Protein AF-A0A165C9E4-F1 (afdb_monomer)

Nearest PDB structures (foldseek):
  4u59-assembly1_A  TM=4.557E-01  e=9.002E+00  Salmonella enterica subsp. enterica serovar Typhimurium
  2r5v-assembly2_B  TM=2.209E-01  e=4.035E+00  Amycolatopsis orientalis

Structure (mmCIF, N/CA/C/O backbone):
data_AF-A0A165C9E4-F1
#
_entry.id   AF-A0A165C9E4-F1
#
loop_
_atom_site.group_PDB
_atom_site.id
_atom_site.type_symbol
_atom_site.label_atom_id
_atom_site.label_alt_id
_atom_site.label_comp_id
_atom_site.label_asym_id
_atom_site.label_entity_id
_atom_site.label_seq_id
_atom_site.pdbx_PDB_ins_code
_atom_site.Cartn_x
_atom_site.Cartn_y
_atom_site.Cartn_z
_atom_site.occupancy
_atom_site.B_iso_or_equiv
_atom_site.auth_seq_id
_atom_site.auth_comp_id
_atom_site.auth_asym_id
_atom_site.auth_atom_id
_atom_site.pdbx_PDB_model_num
ATOM 1 N N . MET A 1 1 ? -66.419 28.625 34.645 1.00 41.47 1 MET A N 1
ATOM 2 C CA . MET A 1 1 ? -66.013 27.678 33.582 1.00 41.47 1 MET A CA 1
ATOM 3 C C . MET A 1 1 ? -64.498 27.833 33.426 1.00 41.47 1 MET A C 1
ATOM 5 O O . MET A 1 1 ? -64.083 28.946 33.148 1.00 41.47 1 MET A O 1
ATOM 9 N N . GLN A 1 2 ? -63.715 26.970 34.096 1.00 37.59 2 GLN A N 1
ATOM 10 C CA . GLN A 1 2 ? -62.848 25.908 33.511 1.00 37.59 2 GLN A CA 1
ATOM 11 C C . GLN A 1 2 ? -61.655 26.502 32.709 1.00 37.59 2 GLN A C 1
ATOM 13 O O . GLN A 1 2 ? -61.900 27.163 31.713 1.00 37.59 2 GLN A O 1
ATOM 18 N N . LEU A 1 3 ? -60.388 26.511 33.185 1.00 42.97 3 LEU A N 1
ATOM 19 C CA . LEU A 1 3 ? -59.383 25.405 33.203 1.00 42.97 3 LEU A CA 1
ATOM 20 C C . LEU A 1 3 ? -59.450 24.581 31.895 1.00 42.97 3 LEU A C 1
ATOM 22 O O . LEU A 1 3 ? -60.515 24.052 31.613 1.00 42.97 3 LEU A O 1
ATOM 26 N N . SER A 1 4 ? -58.426 24.374 31.057 1.00 45.12 4 SER A N 1
ATOM 27 C CA . SER A 1 4 ? -56.954 24.431 31.170 1.00 45.12 4 SER A CA 1
ATOM 28 C C . SER A 1 4 ? -56.332 23.973 29.812 1.00 45.12 4 SER A C 1
ATOM 30 O O . SER A 1 4 ? -57.088 23.628 28.907 1.00 45.12 4 SER A O 1
ATOM 32 N N . TRP A 1 5 ? -54.988 23.862 29.742 1.00 41.09 5 TRP A N 1
ATOM 33 C CA . TRP A 1 5 ? -54.150 23.060 28.801 1.00 41.09 5 TRP A CA 1
ATOM 34 C C . TRP A 1 5 ? -53.698 23.770 27.496 1.00 41.09 5 TRP A C 1
ATOM 36 O O . TRP A 1 5 ? -54.528 24.222 26.719 1.00 41.09 5 TRP A O 1
ATOM 46 N N . LEU A 1 6 ? -52.397 24.095 27.314 1.00 44.88 6 LEU A N 1
ATOM 47 C CA . LEU A 1 6 ? -51.268 23.232 26.852 1.00 44.88 6 LEU A CA 1
ATOM 48 C C . LEU A 1 6 ? -51.537 22.698 25.425 1.00 44.88 6 LEU A C 1
ATOM 50 O O . LEU A 1 6 ? -52.633 22.237 25.165 1.00 44.88 6 LEU A O 1
ATOM 54 N N . SER A 1 7 ? -50.653 22.672 24.428 1.00 43.59 7 SER A N 1
ATOM 55 C CA . SER A 1 7 ? -49.191 22.612 24.358 1.00 43.59 7 SER A CA 1
ATOM 56 C C . SER A 1 7 ? -48.818 22.879 22.884 1.00 43.59 7 SER A C 1
ATOM 58 O O . SER A 1 7 ? -49.512 22.415 21.986 1.00 43.59 7 SER A O 1
ATOM 60 N N . SER A 1 8 ? -47.850 23.743 22.587 1.00 50.44 8 SER A N 1
ATOM 61 C CA . SER A 1 8 ? -46.532 23.353 22.062 1.00 50.44 8 SER A CA 1
ATOM 62 C C . SER A 1 8 ? -46.537 22.171 21.074 1.00 50.44 8 SER A C 1
ATOM 64 O O . SER A 1 8 ? -46.582 21.012 21.477 1.00 50.44 8 SER A O 1
ATOM 66 N N . MET A 1 9 ? -46.403 22.465 19.779 1.00 43.22 9 MET A N 1
ATOM 67 C CA . MET A 1 9 ? -45.778 21.552 18.817 1.00 43.22 9 MET A CA 1
ATOM 68 C C . MET A 1 9 ? -44.725 22.327 18.031 1.00 43.22 9 MET A C 1
ATOM 70 O O . MET A 1 9 ? -44.942 22.777 16.910 1.00 43.22 9 MET A O 1
ATOM 74 N N . ILE A 1 10 ? -43.565 22.500 18.661 1.00 49.97 10 ILE A N 1
ATOM 75 C CA . ILE A 1 10 ? -42.317 22.713 17.937 1.00 49.97 10 ILE A CA 1
ATOM 76 C C . ILE A 1 10 ? -41.937 21.336 17.389 1.00 49.97 10 ILE A C 1
ATOM 78 O O . ILE A 1 10 ? -41.405 20.495 18.111 1.00 49.97 10 ILE A O 1
ATOM 82 N N . LEU A 1 11 ? -42.260 21.082 16.121 1.00 45.19 11 LEU A N 1
ATOM 83 C CA . LEU A 1 11 ? -41.627 20.010 15.360 1.00 45.19 11 LEU A CA 1
ATOM 84 C C . LEU A 1 11 ? -40.183 20.442 15.071 1.00 45.19 11 LEU A C 1
ATOM 86 O O . LEU A 1 11 ? -39.864 20.957 14.003 1.00 45.19 11 LEU A O 1
ATOM 90 N N . THR A 1 12 ? -39.294 20.247 16.043 1.00 48.91 12 THR A N 1
ATOM 91 C CA . THR A 1 12 ? -37.869 20.074 15.759 1.00 48.91 12 THR A CA 1
ATOM 92 C C . THR A 1 12 ? -37.735 18.764 15.005 1.00 48.91 12 THR A C 1
ATOM 94 O O . THR A 1 12 ? -37.641 17.690 15.597 1.00 48.91 12 THR A O 1
ATOM 97 N N . VAL A 1 13 ? -37.766 18.859 13.680 1.00 47.84 13 VAL A N 1
ATOM 98 C CA . VAL A 1 13 ? -37.208 17.839 12.802 1.00 47.84 13 VAL A CA 1
ATOM 99 C C . VAL A 1 13 ? -35.709 17.831 13.092 1.00 47.84 13 VAL A C 1
ATOM 101 O O . VAL A 1 13 ? -34.943 18.591 12.507 1.00 47.84 13 VAL A O 1
ATOM 104 N N . LEU A 1 14 ? -35.292 17.012 14.062 1.00 41.31 14 LEU A N 1
ATOM 105 C CA . LEU A 1 14 ? -33.929 16.508 14.102 1.00 41.31 14 LEU A CA 1
ATOM 106 C C . LEU A 1 14 ? -33.781 15.647 12.850 1.00 41.31 14 LEU A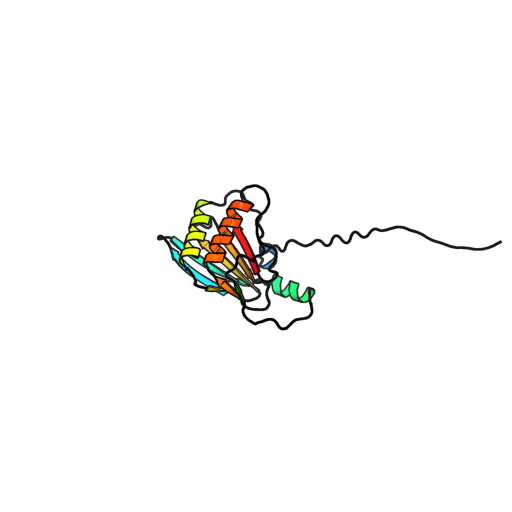 C 1
ATOM 108 O O . LEU A 1 14 ? -34.051 14.448 12.857 1.00 41.31 14 LEU A O 1
ATOM 112 N N . ALA A 1 15 ? -33.383 16.290 11.756 1.00 41.31 15 ALA A N 1
ATOM 113 C CA . ALA A 1 15 ? -32.625 15.613 10.733 1.00 41.31 15 ALA A CA 1
ATOM 114 C C . ALA A 1 15 ? -31.360 15.125 11.441 1.00 41.31 15 ALA A C 1
ATOM 116 O O . ALA A 1 15 ? -30.395 15.868 11.616 1.00 41.31 15 ALA A O 1
ATOM 117 N N . VAL A 1 16 ? -31.406 13.883 11.923 1.00 42.84 16 VAL A N 1
ATOM 118 C CA . VAL A 1 16 ? -30.205 13.099 12.165 1.00 42.84 16 VAL A CA 1
ATOM 119 C C . VAL A 1 16 ? -29.615 12.895 10.777 1.00 42.84 16 VAL A C 1
ATOM 121 O O . VAL A 1 16 ? -29.855 11.886 10.116 1.00 42.84 16 VAL A O 1
ATOM 124 N N . PHE A 1 17 ? -28.906 13.918 10.299 1.00 36.16 17 PHE A N 1
ATOM 125 C CA . PHE A 1 17 ? -27.847 13.716 9.339 1.00 36.16 17 PHE A CA 1
ATOM 126 C C . PHE A 1 17 ? -26.916 12.740 10.041 1.00 36.16 17 PHE A C 1
ATOM 128 O O . PHE A 1 17 ? -26.141 13.110 10.920 1.00 36.16 17 PHE A O 1
ATOM 135 N N . HIS A 1 18 ? -27.075 11.462 9.709 1.00 33.19 18 HIS A N 1
ATOM 136 C CA . HIS A 1 18 ? -25.972 10.539 9.805 1.00 33.19 18 HIS A CA 1
ATOM 137 C C . HIS A 1 18 ? -24.954 11.147 8.850 1.00 33.19 18 HIS A C 1
ATOM 139 O O . HIS A 1 18 ? -25.058 10.983 7.637 1.00 33.19 18 HIS A O 1
ATOM 145 N N . ALA A 1 19 ? -24.060 11.973 9.391 1.00 36.94 19 ALA A N 1
ATOM 146 C CA . ALA A 1 19 ? -22.787 12.199 8.758 1.00 36.94 19 ALA A CA 1
ATOM 147 C C . ALA A 1 19 ? -22.180 10.801 8.692 1.00 36.94 19 ALA A C 1
ATOM 149 O O . ALA A 1 19 ? -21.647 10.294 9.677 1.00 36.94 19 ALA A O 1
ATOM 150 N N . VAL A 1 20 ? -22.402 10.128 7.565 1.00 39.16 20 VAL A N 1
ATOM 151 C CA . VAL A 1 20 ? -21.537 9.050 7.126 1.00 39.16 20 VAL A CA 1
ATOM 152 C C . VAL A 1 20 ? -20.216 9.773 6.936 1.00 39.16 20 VAL A C 1
ATOM 154 O O . VAL A 1 20 ? -20.009 10.447 5.932 1.00 39.16 20 VAL A O 1
ATOM 157 N N . GLY A 1 21 ? -19.427 9.833 8.010 1.00 38.19 21 GLY A N 1
ATOM 158 C CA . GLY A 1 21 ? -18.088 10.375 7.942 1.00 38.19 21 GLY A CA 1
ATOM 159 C C . GLY A 1 21 ? -17.372 9.501 6.937 1.00 38.19 21 GLY A C 1
ATOM 160 O O . GLY A 1 21 ? -17.203 8.310 7.193 1.00 38.19 21 GLY A O 1
ATOM 161 N N . THR A 1 22 ? -17.047 10.075 5.784 1.00 43.28 22 THR A N 1
ATOM 162 C CA . THR A 1 22 ? -16.121 9.468 4.839 1.00 43.28 22 THR A CA 1
ATOM 163 C C . THR A 1 22 ? -14.878 9.108 5.641 1.00 43.28 22 THR A C 1
ATOM 165 O O . THR A 1 22 ? -14.340 9.935 6.388 1.00 43.28 22 THR A O 1
ATOM 168 N N . VAL A 1 23 ? -14.545 7.822 5.637 1.00 50.94 23 VAL A N 1
ATOM 169 C CA . VAL A 1 23 ? -13.485 7.270 6.470 1.00 50.94 23 VAL A CA 1
ATOM 170 C C . VAL A 1 23 ? -12.173 7.701 5.851 1.00 50.94 23 VAL A C 1
ATOM 172 O O . VAL A 1 23 ? -11.686 7.029 4.965 1.00 50.94 23 VAL A O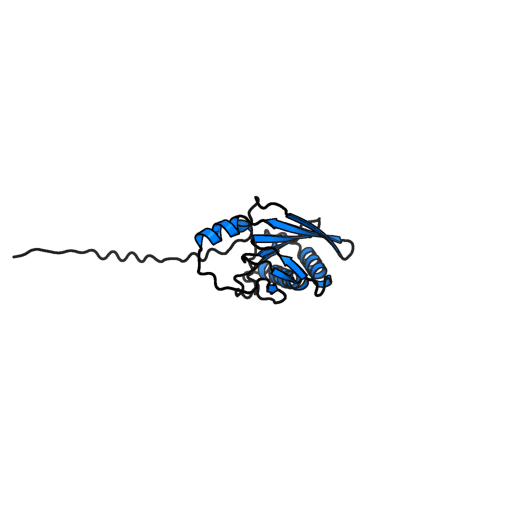 1
ATOM 175 N N . ASN A 1 24 ? -11.642 8.831 6.310 1.00 54.84 24 ASN A N 1
ATOM 176 C CA . ASN A 1 24 ? -10.406 9.356 5.764 1.00 54.84 24 ASN A CA 1
ATOM 177 C C . ASN A 1 24 ? -9.208 8.582 6.330 1.00 54.84 24 ASN A C 1
ATOM 179 O O . ASN A 1 24 ? -8.940 8.644 7.541 1.00 54.84 24 ASN A O 1
ATOM 183 N N . ALA A 1 25 ? -8.512 7.820 5.487 1.00 53.81 25 ALA A N 1
ATOM 184 C CA . ALA A 1 25 ? -7.357 7.012 5.897 1.00 53.81 25 ALA A CA 1
ATOM 185 C C . ALA A 1 25 ? -6.254 7.875 6.527 1.00 53.81 25 ALA A C 1
ATOM 187 O O . ALA A 1 25 ? -5.810 7.596 7.649 1.00 53.81 25 ALA A O 1
ATOM 188 N N . LYS A 1 26 ? -5.948 9.023 5.918 1.00 56.88 26 LYS A N 1
ATOM 189 C CA . LYS A 1 26 ? -5.045 10.041 6.476 1.00 56.88 26 LYS A CA 1
ATOM 190 C C . LYS A 1 26 ? -5.485 10.575 7.847 1.00 56.88 26 LYS A C 1
ATOM 192 O O . LYS A 1 26 ? -4.643 10.798 8.720 1.00 56.88 26 LYS A O 1
ATOM 197 N N . ALA A 1 27 ? -6.787 10.725 8.098 1.00 57.41 27 ALA A N 1
ATOM 198 C CA . ALA A 1 27 ? -7.310 11.093 9.420 1.00 57.41 27 ALA A CA 1
ATOM 199 C C . ALA A 1 27 ? -7.233 9.946 10.445 1.00 57.41 27 ALA A C 1
ATOM 201 O O . ALA A 1 27 ? -7.235 10.202 11.651 1.00 57.41 27 ALA A O 1
ATOM 202 N N . THR A 1 28 ? -7.174 8.694 9.987 1.00 65.19 28 THR A N 1
ATOM 203 C CA . THR A 1 28 ? -7.216 7.516 10.860 1.00 65.19 28 THR A CA 1
ATOM 204 C C . THR A 1 28 ? -5.823 7.023 11.258 1.00 65.19 28 THR A C 1
ATOM 206 O O . THR A 1 28 ? -5.602 6.663 12.418 1.00 65.19 28 THR A O 1
ATOM 209 N N . CYS A 1 29 ? -4.872 7.029 10.327 1.00 70.56 29 CYS A N 1
ATOM 210 C CA . CYS A 1 29 ? -3.485 6.665 10.605 1.00 70.56 29 CYS A CA 1
ATOM 211 C C . CYS A 1 29 ? -2.686 7.852 11.164 1.00 70.56 29 CYS A C 1
ATOM 213 O O . CYS A 1 29 ? -1.838 7.669 12.039 1.00 70.56 29 CYS A O 1
ATOM 215 N N . GLY A 1 30 ? -3.041 9.082 10.766 1.00 66.50 30 GLY A N 1
ATOM 216 C CA . GLY A 1 30 ? -2.418 10.310 11.255 1.00 66.50 30 GLY A CA 1
ATOM 217 C C . GLY A 1 30 ? -0.916 10.390 10.958 1.00 66.50 30 G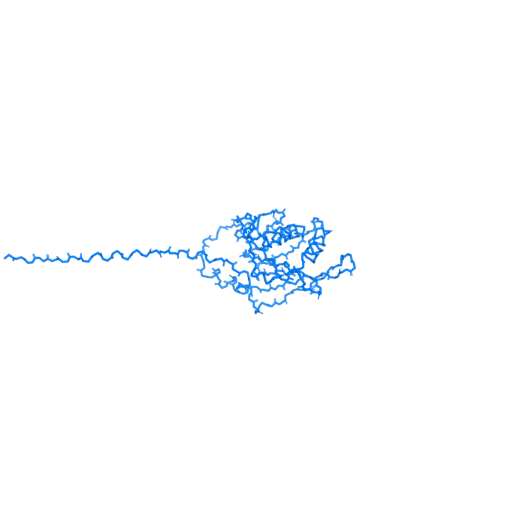LY A C 1
ATOM 218 O O . GLY A 1 30 ? -0.338 9.559 10.265 1.00 66.50 30 GLY A O 1
ATOM 219 N N . THR A 1 31 ? -0.251 11.411 11.501 1.00 68.06 31 THR A N 1
ATOM 220 C CA . THR A 1 31 ? 1.219 11.548 11.421 1.00 68.06 31 THR A CA 1
ATOM 221 C C . THR A 1 31 ? 1.956 10.831 12.549 1.00 68.06 31 THR A C 1
ATOM 223 O O . THR A 1 31 ? 3.178 10.725 12.507 1.00 68.06 31 THR A O 1
ATOM 226 N N . ASP A 1 32 ? 1.220 10.371 13.561 1.00 69.56 32 ASP A N 1
ATOM 227 C CA . ASP A 1 32 ? 1.765 9.805 14.799 1.00 69.56 32 ASP A CA 1
ATOM 228 C C . ASP A 1 32 ? 1.939 8.278 14.729 1.00 69.56 32 ASP A C 1
ATOM 230 O O . ASP A 1 32 ? 2.349 7.656 15.710 1.00 69.56 32 ASP A O 1
ATOM 234 N N . GLY A 1 33 ? 1.622 7.667 13.583 1.00 77.31 33 GLY A N 1
ATOM 235 C CA . GLY A 1 33 ? 1.855 6.251 13.325 1.00 77.31 33 GLY A CA 1
ATOM 236 C C . GLY A 1 33 ? 3.342 5.896 13.368 1.00 77.31 33 GLY A C 1
ATOM 237 O O . GLY A 1 33 ? 4.178 6.540 12.730 1.00 77.31 33 GLY A O 1
ATOM 238 N N . GLU A 1 34 ? 3.684 4.846 14.111 1.00 88.31 34 GLU A N 1
ATOM 239 C CA . GLU A 1 34 ? 5.048 4.323 14.189 1.00 88.31 34 GLU A CA 1
ATOM 240 C C . GLU A 1 34 ? 5.343 3.456 12.962 1.00 88.31 34 GLU A C 1
ATOM 242 O O . GLU A 1 34 ? 4.556 2.573 12.620 1.00 88.31 34 GLU A O 1
ATOM 247 N N . VAL A 1 35 ? 6.488 3.681 12.311 1.00 90.81 35 VAL A N 1
ATOM 248 C CA . VAL A 1 35 ? 6.977 2.811 11.232 1.00 90.81 35 VAL A CA 1
ATOM 249 C C . VAL A 1 35 ? 7.455 1.492 11.831 1.00 90.81 35 VAL A C 1
ATOM 251 O O . VAL A 1 35 ? 8.455 1.469 12.548 1.00 90.81 35 VAL A O 1
ATOM 254 N N . ILE A 1 36 ? 6.773 0.399 11.499 1.00 92.75 36 ILE A N 1
ATOM 255 C CA . ILE A 1 36 ? 7.085 -0.945 12.008 1.00 92.75 36 ILE A CA 1
ATOM 256 C C . ILE A 1 36 ? 7.871 -1.796 11.008 1.00 92.75 36 ILE A C 1
ATOM 258 O O . ILE A 1 36 ? 8.639 -2.663 11.422 1.00 92.75 36 ILE A O 1
ATOM 262 N N . SER A 1 37 ? 7.735 -1.535 9.706 1.00 93.06 37 SER A N 1
ATOM 263 C CA . SER A 1 37 ? 8.594 -2.129 8.678 1.00 93.06 37 SER A CA 1
ATOM 264 C C . SER A 1 37 ? 8.859 -1.150 7.536 1.00 93.06 37 SER A C 1
ATOM 266 O O . SER A 1 37 ? 8.109 -0.197 7.315 1.00 93.06 37 SER A O 1
ATOM 268 N N . ASN A 1 38 ? 9.977 -1.362 6.848 1.00 93.06 38 ASN A N 1
ATOM 269 C CA . ASN A 1 38 ? 10.400 -0.577 5.696 1.00 93.06 38 ASN A CA 1
ATOM 270 C C . ASN A 1 38 ? 11.177 -1.505 4.769 1.00 93.06 38 ASN A C 1
ATOM 272 O O . ASN A 1 38 ? 12.392 -1.672 4.908 1.00 93.06 38 ASN A O 1
ATOM 276 N N . ASP A 1 39 ? 10.432 -2.152 3.889 1.00 92.88 39 ASP A N 1
ATOM 277 C CA . ASP A 1 39 ? 10.940 -3.123 2.939 1.00 92.88 39 ASP A CA 1
ATOM 278 C C . ASP A 1 39 ? 11.106 -2.466 1.571 1.00 92.88 39 ASP A C 1
ATOM 280 O O . ASP A 1 39 ? 10.475 -1.452 1.259 1.00 92.88 39 ASP A O 1
ATOM 284 N N . THR A 1 40 ? 11.984 -3.026 0.743 1.00 93.19 40 THR A N 1
ATOM 285 C CA . THR A 1 40 ? 12.206 -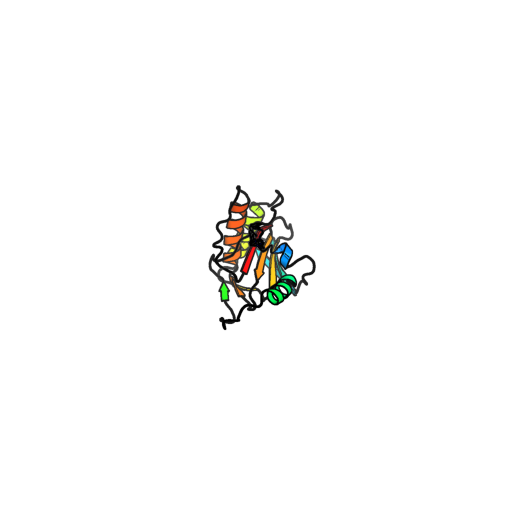2.528 -0.613 1.00 93.19 40 THR A CA 1
ATOM 286 C C . THR A 1 40 ? 12.264 -3.659 -1.621 1.00 93.19 40 THR A C 1
ATOM 288 O O . THR A 1 40 ? 12.695 -4.772 -1.317 1.00 93.19 40 THR A O 1
ATOM 291 N N . PHE A 1 41 ? 11.858 -3.355 -2.848 1.00 91.00 41 PHE A N 1
ATOM 292 C CA . PHE A 1 41 ? 12.004 -4.240 -3.997 1.00 91.00 41 PHE A CA 1
ATOM 293 C C . PHE A 1 41 ? 12.436 -3.436 -5.224 1.00 91.00 41 PHE A C 1
ATOM 295 O O . PHE A 1 41 ? 12.329 -2.209 -5.249 1.00 91.00 41 PHE A O 1
ATOM 302 N N . VAL A 1 42 ? 13.001 -4.118 -6.220 1.00 91.38 42 VAL A N 1
ATOM 303 C CA . VAL A 1 42 ? 13.554 -3.483 -7.423 1.00 91.38 42 VAL A CA 1
ATOM 304 C C . VAL A 1 42 ? 12.801 -3.973 -8.647 1.00 91.38 42 VAL A C 1
ATOM 306 O O . VAL A 1 42 ? 12.661 -5.179 -8.835 1.00 91.38 42 VAL A O 1
ATOM 309 N N . TYR A 1 43 ? 12.379 -3.036 -9.490 1.00 91.00 43 TYR A N 1
ATOM 310 C CA . TYR A 1 43 ? 11.719 -3.294 -10.765 1.00 91.00 43 TYR A CA 1
ATOM 311 C C . TYR A 1 43 ? 12.202 -2.265 -11.796 1.00 91.00 43 TYR A C 1
ATOM 313 O O . TYR A 1 43 ? 12.281 -1.079 -11.484 1.00 91.00 43 TYR A O 1
ATOM 321 N N . ASN A 1 44 ? 12.593 -2.712 -12.996 1.00 91.19 44 ASN A N 1
ATOM 322 C CA . ASN A 1 44 ? 13.136 -1.860 -14.071 1.00 91.19 44 ASN A CA 1
ATOM 323 C C . ASN A 1 44 ? 14.200 -0.839 -13.605 1.00 91.19 44 ASN A C 1
ATOM 325 O O . ASN A 1 44 ? 14.118 0.349 -13.912 1.00 91.19 44 ASN A O 1
ATOM 329 N N . ASP A 1 45 ? 15.191 -1.301 -12.833 1.00 90.00 45 ASP A N 1
ATOM 330 C CA . ASP A 1 45 ? 16.274 -0.487 -12.248 1.00 90.00 45 ASP A CA 1
ATOM 331 C C . ASP A 1 45 ? 15.815 0.635 -11.287 1.00 90.00 45 ASP A C 1
ATOM 333 O O . ASP A 1 45 ? 16.618 1.475 -10.872 1.00 90.00 45 ASP A O 1
ATOM 337 N N . LYS A 1 46 ? 14.541 0.636 -10.878 1.00 89.19 46 LYS A N 1
ATOM 338 C CA . LYS A 1 46 ? 13.973 1.536 -9.866 1.00 89.19 46 LYS A CA 1
ATOM 339 C C . LYS A 1 46 ? 13.757 0.787 -8.557 1.00 89.19 46 LYS A C 1
ATOM 341 O O . LYS A 1 46 ? 13.405 -0.389 -8.551 1.00 89.19 46 LYS A O 1
ATOM 346 N N . THR A 1 47 ? 13.974 1.478 -7.440 1.00 92.06 47 THR A N 1
ATOM 347 C CA . THR A 1 47 ? 13.700 0.935 -6.103 1.00 92.06 47 THR A CA 1
ATOM 348 C C . THR A 1 47 ? 12.353 1.443 -5.616 1.00 92.06 47 THR A C 1
ATOM 350 O O . THR A 1 47 ? 12.116 2.651 -5.561 1.00 92.06 47 THR A O 1
ATOM 353 N N . TYR A 1 48 ? 11.501 0.502 -5.236 1.00 91.88 48 TYR A N 1
ATOM 354 C CA . TYR A 1 48 ? 10.210 0.737 -4.619 1.00 91.88 48 TYR A CA 1
ATOM 355 C C . TYR A 1 48 ? 10.305 0.420 -3.136 1.00 91.88 48 TYR A C 1
ATOM 357 O O . TYR A 1 48 ? 11.031 -0.486 -2.718 1.00 91.88 48 TYR A O 1
ATOM 365 N N . ARG A 1 49 ? 9.585 1.195 -2.337 1.00 93.12 49 ARG A N 1
ATOM 366 C CA . ARG A 1 49 ? 9.513 1.068 -0.889 1.00 93.12 49 ARG A CA 1
ATOM 367 C C . ARG A 1 49 ? 8.119 0.645 -0.490 1.00 93.12 49 ARG A C 1
ATOM 369 O O . ARG A 1 49 ? 7.140 1.129 -1.047 1.00 93.12 49 ARG A O 1
ATOM 376 N N . MET A 1 50 ? 8.071 -0.218 0.507 1.00 93.25 50 MET A N 1
ATOM 377 C CA . MET A 1 50 ? 6.876 -0.685 1.180 1.00 93.25 50 MET A CA 1
ATOM 378 C C . MET A 1 50 ? 7.051 -0.353 2.660 1.00 93.25 50 MET A C 1
ATOM 380 O O . MET A 1 50 ? 7.852 -0.972 3.363 1.00 93.25 50 MET A O 1
ATOM 384 N N . VAL A 1 51 ? 6.356 0.680 3.123 1.00 92.19 51 VAL A N 1
ATOM 385 C CA . VAL A 1 51 ? 6.483 1.172 4.498 1.00 92.19 51 VAL A CA 1
ATOM 386 C C . VAL A 1 51 ? 5.216 0.855 5.259 1.00 92.19 51 VAL A C 1
ATOM 388 O O . VAL A 1 51 ? 4.161 1.388 4.938 1.00 92.19 51 VAL A O 1
ATOM 391 N N . THR A 1 52 ? 5.344 0.038 6.301 1.00 92.25 52 THR A N 1
ATOM 392 C CA . THR A 1 52 ? 4.228 -0.301 7.184 1.00 92.25 52 THR A CA 1
ATOM 393 C C . THR A 1 52 ? 4.224 0.619 8.397 1.00 92.25 52 THR A C 1
ATOM 395 O O . THR A 1 52 ? 5.260 0.785 9.055 1.00 92.25 52 THR A O 1
ATOM 398 N N . ARG A 1 53 ? 3.067 1.194 8.728 1.00 91.56 53 ARG A N 1
ATOM 399 C CA . ARG A 1 53 ? 2.874 2.072 9.889 1.00 91.56 53 ARG A CA 1
ATOM 400 C C . ARG A 1 53 ? 1.687 1.647 10.733 1.00 91.56 53 ARG A C 1
ATOM 402 O O . ARG A 1 53 ? 0.714 1.107 10.222 1.00 91.56 53 ARG A O 1
ATOM 409 N N . THR A 1 54 ? 1.749 1.915 12.031 1.00 90.25 54 THR A N 1
ATOM 410 C CA . THR A 1 54 ? 0.590 1.745 12.916 1.00 90.25 54 THR A CA 1
ATOM 411 C C . THR A 1 54 ? -0.434 2.860 12.711 1.00 90.25 54 THR A C 1
ATOM 413 O O . THR A 1 54 ? -0.072 4.007 12.457 1.00 90.25 54 THR A O 1
ATOM 416 N N . CYS A 1 55 ? -1.720 2.537 12.863 1.00 87.06 55 CYS A N 1
ATOM 417 C CA . CYS A 1 55 ? -2.833 3.474 12.720 1.00 87.06 55 CYS A CA 1
ATOM 418 C C . CYS A 1 55 ? -3.617 3.597 14.039 1.00 87.06 55 CYS A C 1
ATOM 420 O O . CYS A 1 55 ? -4.689 3.002 14.199 1.00 87.06 55 CYS A O 1
ATOM 422 N N . PRO A 1 56 ? -3.117 4.377 15.016 1.00 81.81 56 PRO A N 1
ATOM 423 C CA . PRO A 1 56 ? -3.696 4.442 16.362 1.00 81.81 56 PRO A CA 1
ATOM 424 C C . PRO A 1 56 ? -5.147 4.954 16.399 1.00 81.81 56 PRO A C 1
ATOM 426 O O . PRO A 1 56 ? -5.893 4.633 17.330 1.00 81.81 56 PRO A O 1
ATOM 429 N N . GLY A 1 57 ? -5.588 5.713 15.389 1.00 77.75 57 GLY A N 1
ATOM 430 C CA . GLY A 1 57 ? -6.975 6.169 15.280 1.00 77.75 57 GLY A CA 1
ATOM 431 C C . GLY A 1 57 ? -7.984 5.035 15.062 1.00 77.75 57 GLY A C 1
ATOM 432 O O . GLY A 1 57 ? -9.139 5.169 15.473 1.00 77.75 57 GLY A O 1
ATOM 433 N N . ILE A 1 58 ? -7.559 3.892 14.502 1.00 77.25 58 ILE A N 1
ATOM 434 C CA . ILE A 1 58 ? -8.429 2.728 14.261 1.00 77.25 58 ILE A CA 1
ATOM 435 C C . ILE A 1 58 ? -8.862 2.103 15.592 1.00 77.25 58 ILE A C 1
ATOM 437 O O . ILE A 1 58 ? -10.060 1.925 15.838 1.00 77.25 58 ILE A O 1
ATOM 441 N N . ALA A 1 59 ? -7.908 1.846 16.490 1.00 70.50 59 ALA A N 1
ATOM 442 C CA . ALA A 1 59 ? -8.174 1.290 17.817 1.00 70.50 59 ALA A CA 1
ATOM 443 C C . ALA A 1 59 ? -9.115 2.189 18.639 1.00 70.50 59 ALA A C 1
ATOM 445 O O . ALA A 1 59 ? -10.083 1.722 19.251 1.00 70.50 59 ALA A O 1
ATOM 446 N N . ALA A 1 60 ? -8.861 3.504 18.615 1.00 69.44 60 ALA A N 1
ATOM 447 C CA . ALA A 1 60 ? -9.681 4.490 19.311 1.00 69.44 60 ALA A CA 1
ATOM 448 C C . ALA A 1 60 ? -11.131 4.476 18.806 1.00 69.44 60 ALA A C 1
ATOM 450 O O . ALA A 1 60 ? -12.066 4.468 19.610 1.00 69.44 60 ALA A O 1
ATOM 451 N N . ARG A 1 61 ? -11.335 4.392 17.488 1.00 68.19 61 ARG A N 1
ATOM 452 C CA . ARG A 1 61 ? -12.666 4.346 16.878 1.00 68.19 61 ARG A CA 1
ATOM 453 C C . ARG A 1 61 ? -13.425 3.060 17.212 1.00 68.19 61 ARG A C 1
ATOM 455 O O . ARG A 1 61 ? -14.580 3.139 17.631 1.00 68.19 61 ARG A O 1
ATOM 462 N N . ARG A 1 62 ? -12.786 1.886 17.142 1.00 67.81 62 ARG A N 1
ATOM 463 C CA . ARG A 1 62 ? -13.441 0.612 17.511 1.00 67.81 62 ARG A CA 1
ATOM 464 C C . ARG A 1 62 ? -13.921 0.592 18.958 1.00 67.81 62 ARG A C 1
ATOM 466 O O . ARG A 1 62 ? -14.993 0.060 19.245 1.00 67.81 62 ARG A O 1
ATOM 473 N N . SER A 1 63 ? -13.160 1.205 19.868 1.00 63.75 63 SER A N 1
ATOM 474 C CA . SER A 1 63 ? -13.562 1.314 21.277 1.00 63.75 63 SER A CA 1
ATOM 475 C C . SER A 1 63 ? -14.884 2.075 21.461 1.00 63.75 63 SER A C 1
ATOM 477 O O . SER A 1 63 ? -15.645 1.775 22.382 1.00 63.75 63 SER A O 1
ATOM 479 N N . LEU A 1 64 ? -15.188 3.007 20.551 1.00 63.78 64 LEU A N 1
ATOM 480 C CA . LEU A 1 64 ? -16.428 3.783 20.528 1.00 63.78 64 LEU A CA 1
ATOM 481 C C . LEU A 1 64 ? -17.560 3.049 19.795 1.00 63.78 64 LEU A C 1
ATOM 483 O O . LEU A 1 64 ? -18.724 3.204 20.159 1.00 63.78 64 LEU A O 1
ATOM 487 N N . GLU A 1 65 ? -17.233 2.242 18.784 1.00 64.31 65 GLU A N 1
ATOM 488 C CA . GLU A 1 65 ? -18.214 1.595 17.904 1.00 64.31 65 GLU A CA 1
ATOM 489 C C . GLU A 1 65 ? -18.713 0.225 18.388 1.00 64.31 65 GLU A C 1
ATOM 491 O O . GLU A 1 65 ? -19.628 -0.302 17.763 1.00 64.31 65 GLU A O 1
ATOM 496 N N . SER A 1 66 ? -18.169 -0.326 19.486 1.00 51.91 66 SER A N 1
ATOM 497 C CA . SER A 1 66 ? -18.551 -1.586 20.167 1.00 51.91 66 SER A CA 1
ATOM 498 C C . SER A 1 66 ? -19.835 -2.260 19.641 1.00 51.91 66 SER A C 1
ATOM 500 O O . SER A 1 66 ? -20.932 -2.119 20.193 1.00 51.91 66 SER A O 1
ATOM 502 N N . ARG A 1 67 ? -19.699 -3.017 18.544 1.00 54.69 67 ARG A N 1
ATOM 503 C CA . ARG A 1 67 ? -20.736 -3.899 17.996 1.00 54.69 67 ARG A CA 1
ATOM 504 C C . ARG A 1 67 ? -20.354 -5.353 18.256 1.00 54.69 67 ARG A C 1
ATOM 506 O O . ARG A 1 67 ? -19.185 -5.722 18.307 1.00 54.69 67 ARG A O 1
ATOM 513 N N . SER A 1 68 ? -21.384 -6.170 18.469 1.00 47.66 68 SER A N 1
ATOM 514 C CA . SER A 1 68 ? -21.301 -7.595 18.799 1.00 47.66 68 SER A CA 1
ATOM 515 C C . SER A 1 68 ? -20.398 -8.359 17.822 1.00 47.66 68 SER A C 1
ATOM 517 O O . SER A 1 68 ? -20.650 -8.387 16.619 1.00 47.66 68 SER A O 1
ATOM 519 N N . ARG A 1 69 ? -19.348 -8.987 18.365 1.00 50.34 69 ARG A N 1
ATOM 520 C CA . ARG A 1 69 ? -18.359 -9.769 17.617 1.00 50.34 69 ARG A CA 1
ATOM 521 C C . ARG A 1 69 ? -18.961 -11.105 17.186 1.00 50.34 69 ARG A C 1
ATOM 523 O O . ARG A 1 69 ? -19.086 -12.028 17.990 1.00 50.34 69 ARG A O 1
ATOM 530 N N . LEU A 1 70 ? -19.323 -11.216 15.912 1.00 50.91 70 LEU A N 1
ATOM 531 C CA . LEU A 1 70 ? -19.463 -12.517 15.263 1.00 50.91 70 LEU A CA 1
ATOM 532 C C . LEU A 1 70 ? -18.058 -13.086 15.055 1.00 50.91 70 LEU A C 1
ATOM 534 O O . LEU A 1 70 ? -17.193 -12.404 14.518 1.00 50.91 70 LEU A O 1
ATOM 538 N N . ILE A 1 71 ? -17.843 -14.325 15.497 1.00 46.09 71 ILE A N 1
ATOM 539 C CA . ILE A 1 71 ? -16.601 -15.071 15.272 1.00 46.09 71 ILE A CA 1
ATOM 540 C C . ILE A 1 71 ? -16.419 -15.205 13.754 1.00 46.09 71 ILE A C 1
ATOM 542 O O . ILE A 1 71 ? -17.164 -15.944 13.109 1.00 46.09 71 ILE A O 1
ATOM 546 N N . ARG A 1 72 ? -15.471 -14.455 13.189 1.00 50.84 72 ARG A N 1
ATOM 547 C CA . ARG A 1 72 ? -15.094 -14.484 11.772 1.00 50.84 72 ARG A CA 1
ATOM 548 C C . ARG A 1 72 ? -13.710 -15.142 11.616 1.00 50.84 72 ARG A C 1
ATOM 550 O O . ARG A 1 72 ? -12.965 -15.213 12.595 1.00 50.84 72 ARG A O 1
ATOM 557 N N . PRO A 1 73 ? -13.408 -15.755 10.458 1.00 46.16 73 PRO A N 1
ATOM 558 C CA . PRO A 1 73 ? -12.118 -16.397 10.208 1.00 46.16 73 PRO A CA 1
ATOM 559 C C . PRO A 1 73 ? -10.946 -15.408 10.320 1.00 46.16 73 PRO A C 1
ATOM 561 O O . PRO A 1 73 ? -11.060 -14.256 9.933 1.00 46.16 73 PRO A O 1
ATOM 564 N N . ARG A 1 74 ? -9.824 -15.908 10.853 1.00 53.69 74 ARG A N 1
ATOM 565 C CA . ARG A 1 74 ? -8.661 -15.152 11.364 1.00 53.69 74 ARG A CA 1
ATOM 566 C C . ARG A 1 74 ? -7.729 -14.523 10.324 1.00 53.69 74 ARG A C 1
ATOM 568 O O . ARG A 1 74 ? -6.790 -13.843 10.716 1.00 53.69 74 ARG A O 1
ATOM 575 N N . GLN A 1 75 ? -7.906 -14.831 9.045 1.00 53.78 75 GLN A N 1
ATOM 576 C CA . GLN A 1 75 ? -7.072 -14.299 7.974 1.00 53.78 75 GLN A CA 1
ATOM 577 C C . GLN A 1 75 ? -7.875 -14.363 6.681 1.00 53.78 75 GLN A C 1
ATOM 579 O O . GLN A 1 75 ? -8.372 -15.432 6.314 1.00 53.78 75 GLN A O 1
ATOM 584 N N . TYR A 1 76 ? -8.054 -13.213 6.042 1.00 67.62 76 TYR A N 1
ATOM 585 C CA . TYR A 1 76 ? -8.733 -13.105 4.759 1.00 67.62 76 TYR A CA 1
ATOM 586 C C . TYR A 1 76 ? -7.679 -12.895 3.677 1.00 67.62 76 TYR A C 1
ATOM 588 O O . TYR A 1 76 ? -6.879 -11.962 3.770 1.00 67.62 76 TYR A O 1
ATOM 596 N N . ASP A 1 77 ? -7.677 -13.775 2.677 1.00 73.62 77 ASP A N 1
ATOM 597 C CA . ASP A 1 77 ? -6.920 -13.559 1.449 1.00 73.62 77 ASP A CA 1
ATOM 598 C C . ASP A 1 77 ? -7.690 -12.551 0.593 1.00 73.62 77 ASP A C 1
ATOM 600 O O . ASP A 1 77 ? -8.837 -12.790 0.205 1.00 73.62 77 ASP A O 1
ATOM 604 N N . ILE A 1 78 ? -7.061 -11.416 0.320 1.00 77.94 78 ILE A N 1
ATOM 605 C CA . ILE A 1 78 ? -7.622 -10.307 -0.437 1.00 77.94 78 ILE A CA 1
ATOM 606 C C . ILE A 1 78 ? -6.898 -10.233 -1.768 1.00 77.94 78 ILE A C 1
ATOM 608 O O . ILE A 1 78 ? -5.813 -9.669 -1.903 1.00 77.94 78 ILE A O 1
ATOM 612 N N . CYS A 1 79 ? -7.526 -10.855 -2.754 1.00 81.00 79 CYS A N 1
ATOM 613 C CA . CYS A 1 79 ? -7.062 -10.902 -4.133 1.00 81.00 79 CYS A CA 1
ATOM 614 C C . CYS A 1 79 ? -8.243 -10.668 -5.091 1.00 81.00 79 CYS A C 1
ATOM 616 O O . CYS A 1 79 ? -8.291 -11.244 -6.172 1.00 81.00 79 CYS A O 1
ATOM 618 N N . SER A 1 80 ? -9.238 -9.895 -4.645 1.00 76.31 80 SER A N 1
ATOM 619 C CA . SER A 1 80 ? -10.398 -9.450 -5.421 1.00 76.31 80 SER A CA 1
ATOM 620 C C . SER A 1 80 ? -10.498 -7.927 -5.374 1.00 76.31 80 SER A C 1
ATOM 622 O O . SER A 1 80 ? -9.956 -7.292 -4.472 1.00 76.31 80 SER A O 1
ATOM 624 N N . TYR A 1 81 ? -11.230 -7.346 -6.323 1.00 67.62 81 TYR A N 1
ATOM 625 C CA . TYR A 1 81 ? -11.458 -5.898 -6.431 1.00 67.62 81 TYR A CA 1
ATOM 626 C C . TYR A 1 81 ? -12.414 -5.331 -5.364 1.00 67.62 81 TYR A C 1
ATOM 628 O O . TYR A 1 81 ? -12.879 -4.200 -5.489 1.00 67.62 81 TYR A O 1
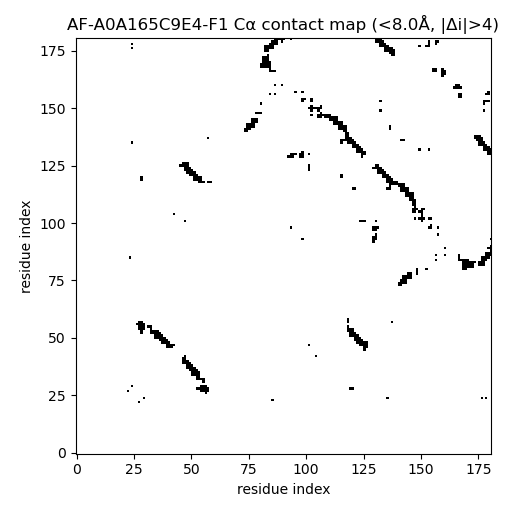ATOM 636 N N . ASP A 1 82 ? -12.740 -6.110 -4.330 1.00 67.50 82 ASP A N 1
ATOM 637 C CA . ASP A 1 82 ? -13.665 -5.707 -3.272 1.00 67.50 82 ASP A CA 1
ATOM 638 C C . ASP A 1 82 ? -12.917 -4.837 -2.250 1.00 67.50 82 ASP A C 1
ATOM 640 O O . ASP A 1 82 ? -12.448 -5.319 -1.213 1.00 67.50 82 ASP A O 1
ATOM 644 N N . ALA A 1 83 ? -12.773 -3.553 -2.577 1.00 65.00 83 ALA A N 1
ATOM 645 C CA . ALA A 1 83 ? -12.087 -2.545 -1.778 1.00 65.00 83 ALA A CA 1
ATOM 646 C C . ALA A 1 83 ? -12.937 -1.276 -1.667 1.00 65.00 83 ALA A C 1
ATOM 648 O O . ALA A 1 83 ? -13.437 -0.773 -2.677 1.00 65.00 83 ALA A O 1
ATOM 649 N N . SER A 1 84 ? -13.026 -0.707 -0.463 1.00 65.19 84 SER A N 1
ATOM 650 C CA . SER A 1 84 ? -13.437 0.691 -0.337 1.00 65.19 84 SER A CA 1
ATOM 651 C C . SER A 1 84 ? -12.301 1.581 -0.847 1.00 65.19 84 SER A C 1
ATOM 653 O O . SER A 1 84 ? -11.132 1.370 -0.517 1.00 65.19 84 SER A O 1
ATOM 655 N N . ILE A 1 85 ? -12.658 2.563 -1.670 1.00 64.38 85 ILE A N 1
ATOM 656 C CA . ILE A 1 85 ? -11.739 3.470 -2.362 1.00 64.38 85 ILE A CA 1
ATOM 657 C C . ILE A 1 85 ? -12.056 4.904 -1.942 1.00 64.38 85 ILE A C 1
ATOM 659 O O . ILE A 1 85 ? -13.219 5.309 -1.960 1.00 64.38 85 ILE A O 1
ATOM 663 N N . GLU A 1 86 ? -11.041 5.699 -1.617 1.00 63.88 86 GLU A N 1
ATOM 664 C CA . GLU A 1 86 ? -11.165 7.146 -1.447 1.00 63.88 86 GLU A CA 1
ATOM 665 C C . GLU A 1 86 ? -10.027 7.816 -2.217 1.00 63.88 86 GLU A C 1
ATOM 667 O O . GLU A 1 86 ? -8.852 7.446 -2.182 1.00 63.88 86 GLU A O 1
ATOM 672 N N . CYS A 1 87 ? -10.425 8.819 -2.987 1.00 59.34 87 CYS A N 1
ATOM 673 C CA . CYS A 1 87 ? -9.484 9.747 -3.563 1.00 59.34 87 CYS A CA 1
ATOM 674 C C . CYS A 1 87 ? -9.012 10.632 -2.409 1.00 59.34 87 CYS A C 1
ATOM 676 O O . CYS A 1 87 ? -9.837 11.345 -1.824 1.00 59.34 87 CYS A O 1
ATOM 678 N N . ALA A 1 88 ? -7.716 10.642 -2.099 1.00 58.78 88 ALA A N 1
ATOM 679 C CA . ALA A 1 88 ? -7.173 11.741 -1.313 1.00 58.78 88 ALA A CA 1
ATOM 680 C C . ALA A 1 88 ? -7.505 13.073 -2.010 1.00 58.78 88 ALA A C 1
ATOM 682 O O . ALA A 1 88 ? -7.821 13.092 -3.203 1.00 58.78 88 ALA A O 1
ATOM 683 N N . ASP A 1 89 ? -7.386 14.205 -1.309 1.00 52.16 89 ASP A N 1
ATOM 684 C CA . ASP A 1 89 ? -7.278 15.509 -1.974 1.00 52.16 89 ASP A CA 1
ATOM 685 C C . ASP A 1 89 ? -6.012 15.482 -2.850 1.00 52.16 89 ASP A C 1
ATOM 687 O O . ASP A 1 89 ? -4.931 15.885 -2.411 1.00 52.16 89 ASP A O 1
ATOM 691 N N . LEU A 1 90 ? -6.147 14.948 -4.067 1.00 51.44 90 LEU A N 1
ATOM 692 C CA . LEU A 1 90 ? -5.118 14.871 -5.083 1.00 51.44 90 LEU A CA 1
ATOM 693 C C . LEU A 1 90 ? -4.764 16.307 -5.434 1.00 51.44 90 LEU A C 1
ATOM 695 O O . LEU A 1 90 ? -5.407 16.960 -6.261 1.00 51.44 90 LEU A O 1
ATOM 699 N N . THR A 1 91 ? -3.760 16.852 -4.754 1.00 46.28 91 THR A N 1
ATOM 700 C CA . THR A 1 91 ? -3.111 18.061 -5.237 1.00 46.28 91 THR A CA 1
ATOM 701 C C . THR A 1 91 ? -2.619 17.743 -6.644 1.00 46.28 91 THR A C 1
ATOM 703 O O . THR A 1 91 ? -2.086 16.663 -6.864 1.00 46.28 91 THR A O 1
ATOM 706 N N . SER A 1 92 ? -2.865 18.651 -7.583 1.00 46.75 92 SER A N 1
ATOM 707 C CA . SER A 1 92 ? -2.887 18.491 -9.047 1.00 46.75 92 SER A CA 1
ATOM 708 C C . SER A 1 92 ? -1.626 17.958 -9.762 1.00 46.75 92 SER A C 1
ATOM 710 O O . SER A 1 92 ? -1.503 18.162 -10.967 1.00 46.75 92 SER A O 1
ATOM 712 N N . ASP A 1 93 ? -0.702 17.300 -9.065 1.00 53.62 93 ASP A N 1
ATOM 713 C CA . ASP A 1 93 ? 0.657 17.000 -9.517 1.00 53.62 93 ASP A CA 1
ATOM 714 C C . ASP A 1 93 ? 1.028 15.502 -9.424 1.00 53.62 93 ASP A C 1
ATOM 716 O O . ASP A 1 93 ? 2.214 15.173 -9.448 1.00 53.62 93 ASP A O 1
ATOM 720 N N . LEU A 1 94 ? 0.055 14.580 -9.352 1.00 65.69 94 LEU A N 1
ATOM 721 C CA . LEU A 1 94 ? 0.351 13.151 -9.519 1.00 65.69 94 LEU A CA 1
ATOM 722 C C . LEU A 1 94 ? 0.894 12.885 -10.927 1.00 65.69 94 LEU A C 1
ATOM 724 O O . LEU A 1 94 ? 0.282 13.230 -11.943 1.00 65.69 94 LEU A O 1
ATOM 728 N N . SER A 1 95 ? 2.065 12.257 -10.998 1.00 76.50 95 SER A N 1
ATOM 729 C CA . SER A 1 95 ? 2.625 11.807 -12.268 1.00 76.50 95 SER A CA 1
ATOM 730 C C . SER A 1 95 ? 1.974 10.480 -12.647 1.00 76.50 95 SER A C 1
ATOM 732 O O . SER A 1 95 ? 2.377 9.434 -12.143 1.00 76.50 95 SER A O 1
ATOM 734 N N . VAL A 1 96 ? 1.027 10.510 -13.591 1.00 78.00 96 VAL A N 1
ATOM 735 C CA . VAL A 1 96 ? 0.375 9.304 -14.150 1.00 78.00 96 VAL A CA 1
ATOM 736 C C . VAL A 1 96 ? 1.410 8.254 -14.573 1.00 78.00 96 VAL A C 1
ATOM 738 O O . VAL A 1 96 ? 1.264 7.068 -14.306 1.00 78.00 96 VAL A O 1
ATOM 741 N N . ALA A 1 97 ? 2.521 8.687 -15.179 1.00 82.25 97 ALA A N 1
ATOM 742 C CA . ALA A 1 97 ? 3.606 7.782 -15.557 1.00 82.25 97 ALA A CA 1
ATOM 743 C C . ALA A 1 97 ? 4.247 7.086 -14.341 1.00 82.25 97 ALA A C 1
ATOM 745 O O . ALA A 1 97 ? 4.597 5.914 -14.421 1.00 82.25 97 ALA A O 1
ATOM 746 N N . SER A 1 98 ? 4.377 7.791 -13.215 1.00 83.38 98 SER A N 1
ATOM 747 C CA . SER A 1 98 ? 4.907 7.226 -11.971 1.00 83.38 98 SER A CA 1
ATOM 748 C C . SER A 1 98 ? 3.911 6.272 -11.302 1.00 83.38 98 SER A C 1
ATOM 750 O O . SER A 1 98 ? 4.348 5.293 -10.701 1.00 83.38 98 SER A O 1
ATOM 752 N N . CYS A 1 99 ? 2.602 6.521 -11.425 1.00 84.88 99 CYS A N 1
ATOM 753 C CA . CYS A 1 99 ? 1.565 5.598 -10.957 1.00 84.88 99 CYS A CA 1
ATOM 754 C C . CYS A 1 99 ? 1.517 4.317 -11.797 1.00 84.88 99 CYS A C 1
ATOM 756 O O . CYS A 1 99 ? 1.522 3.229 -11.230 1.00 84.88 99 CYS A O 1
ATOM 758 N N . ILE A 1 100 ? 1.596 4.426 -13.129 1.00 87.75 100 ILE A N 1
ATOM 759 C CA . ILE A 1 100 ? 1.725 3.265 -14.027 1.00 87.75 100 ILE A CA 1
ATOM 760 C C . ILE A 1 100 ? 2.959 2.438 -13.679 1.00 87.75 100 ILE A C 1
ATOM 762 O O . ILE A 1 100 ? 2.852 1.235 -13.469 1.00 87.75 100 ILE A O 1
ATOM 766 N N . ASP A 1 101 ? 4.114 3.083 -13.525 1.00 90.44 101 ASP A N 1
ATOM 767 C CA . ASP A 1 101 ? 5.340 2.383 -13.147 1.00 90.44 101 ASP A CA 1
ATOM 768 C C . ASP A 1 101 ? 5.222 1.680 -11.780 1.00 90.44 101 ASP A C 1
ATOM 770 O O . ASP A 1 101 ? 5.869 0.656 -11.562 1.00 90.44 101 ASP A O 1
ATOM 774 N N . LEU A 1 102 ? 4.469 2.240 -10.826 1.00 90.94 102 LEU A N 1
ATOM 775 C CA . LEU A 1 102 ? 4.233 1.621 -9.518 1.00 90.94 102 LEU A CA 1
ATOM 776 C C . LEU A 1 102 ? 3.291 0.423 -9.622 1.00 90.94 102 LEU A C 1
ATOM 778 O O . LEU A 1 102 ? 3.578 -0.620 -9.035 1.00 90.94 102 LEU A O 1
ATOM 782 N N . ALA A 1 103 ? 2.208 0.551 -10.378 1.00 91.00 103 ALA A N 1
ATOM 783 C CA . ALA A 1 103 ? 1.271 -0.534 -10.606 1.00 91.00 103 ALA A CA 1
ATOM 784 C C . ALA A 1 103 ? 1.920 -1.713 -11.335 1.00 91.00 103 ALA A C 1
ATOM 786 O O . ALA A 1 103 ? 1.865 -2.827 -10.820 1.00 91.00 103 ALA A O 1
ATOM 787 N N . ASP A 1 104 ? 2.649 -1.459 -12.425 1.00 92.50 104 ASP A N 1
ATOM 788 C CA . ASP A 1 104 ? 3.398 -2.485 -13.161 1.00 92.50 104 ASP A CA 1
ATOM 789 C C . ASP A 1 104 ? 4.383 -3.229 -12.239 1.00 92.50 104 ASP A C 1
ATOM 791 O O . ASP A 1 104 ? 4.520 -4.452 -12.303 1.00 92.50 104 ASP A O 1
ATOM 795 N N . ALA A 1 105 ? 5.054 -2.506 -11.334 1.00 92.88 105 ALA A N 1
ATOM 796 C CA . ALA A 1 105 ? 5.997 -3.096 -10.385 1.00 92.88 105 ALA A CA 1
ATOM 797 C C . ALA A 1 105 ? 5.319 -3.999 -9.337 1.00 92.88 105 ALA A C 1
ATOM 799 O O . ALA A 1 105 ? 5.918 -4.984 -8.888 1.00 92.88 105 ALA A O 1
ATOM 800 N N . LEU A 1 106 ? 4.090 -3.663 -8.931 1.00 92.69 106 LEU A N 1
ATOM 801 C CA . LEU A 1 106 ? 3.270 -4.464 -8.019 1.00 92.69 106 LEU A CA 1
ATOM 802 C C . LEU A 1 106 ? 2.656 -5.674 -8.739 1.00 92.69 106 LEU A C 1
ATOM 804 O O . LEU A 1 106 ? 2.639 -6.771 -8.182 1.00 92.69 106 LEU A O 1
ATOM 808 N N . GLU A 1 107 ? 2.216 -5.513 -9.985 1.00 90.81 107 GLU A N 1
ATOM 809 C CA . GLU A 1 107 ? 1.717 -6.604 -10.827 1.00 90.81 107 GLU A CA 1
ATOM 810 C C . GLU A 1 107 ? 2.808 -7.632 -11.164 1.00 90.81 107 GLU A C 1
ATOM 812 O O . GLU A 1 107 ? 2.537 -8.836 -11.169 1.00 90.81 107 GLU A O 1
ATOM 817 N N . ASP A 1 108 ? 4.061 -7.200 -11.352 1.00 92.94 108 ASP A N 1
ATOM 818 C CA . ASP A 1 108 ? 5.205 -8.092 -11.607 1.00 92.94 108 ASP A CA 1
ATOM 819 C C . ASP A 1 108 ? 5.528 -9.020 -10.420 1.00 92.94 108 ASP A C 1
ATOM 821 O O . ASP A 1 108 ? 6.093 -10.100 -10.602 1.00 92.94 108 ASP A O 1
ATOM 825 N N . GLN A 1 109 ? 5.081 -8.680 -9.202 1.00 89.12 109 GLN A N 1
ATOM 826 C CA . GLN A 1 109 ? 5.145 -9.606 -8.061 1.00 89.12 109 GLN A CA 1
ATOM 827 C C . GLN A 1 109 ? 4.220 -10.830 -8.243 1.00 89.12 109 GLN A C 1
ATOM 829 O O . GLN A 1 109 ? 4.308 -11.809 -7.492 1.00 89.12 109 GLN A O 1
ATOM 834 N N . GLY A 1 110 ? 3.338 -10.811 -9.247 1.00 84.00 110 GLY A N 1
ATOM 835 C CA . GLY A 1 110 ? 2.476 -11.918 -9.635 1.00 84.00 110 GLY A CA 1
ATOM 836 C C . GLY A 1 110 ? 1.474 -12.292 -8.546 1.00 84.00 110 GLY A C 1
ATOM 837 O O . GLY A 1 110 ? 0.815 -11.444 -7.952 1.00 84.00 110 GLY A O 1
ATOM 838 N N . SER A 1 111 ? 1.354 -13.591 -8.259 1.00 82.56 111 SER A N 1
ATOM 839 C CA . SER A 1 111 ? 0.435 -14.108 -7.233 1.00 82.56 111 SER A CA 1
ATOM 840 C C . SER A 1 111 ? 0.990 -14.022 -5.806 1.00 82.56 111 SER A C 1
ATOM 842 O O . SER A 1 111 ? 0.488 -14.718 -4.920 1.00 82.56 111 SER A O 1
ATOM 844 N N . ALA A 1 112 ? 2.074 -13.274 -5.584 1.00 88.81 112 ALA A N 1
ATOM 845 C CA . ALA A 1 112 ? 2.613 -13.075 -4.249 1.00 88.81 112 ALA A CA 1
ATOM 846 C C . ALA A 1 112 ? 1.645 -12.242 -3.402 1.00 88.81 112 ALA A C 1
ATOM 848 O O . ALA A 1 112 ? 0.959 -11.340 -3.892 1.00 88.81 112 ALA A O 1
ATOM 849 N N . ASN A 1 113 ? 1.620 -12.546 -2.111 1.00 89.69 113 ASN A N 1
ATOM 850 C CA . ASN A 1 113 ? 0.865 -11.810 -1.117 1.00 89.69 113 ASN A CA 1
ATOM 851 C C . ASN A 1 113 ? 1.792 -11.263 -0.034 1.00 89.69 113 ASN A C 1
ATOM 853 O O . ASN A 1 113 ? 2.893 -11.769 0.199 1.00 89.69 113 ASN A O 1
ATOM 857 N N . PHE A 1 114 ? 1.319 -10.225 0.638 1.00 89.81 114 PHE A N 1
ATOM 858 C CA . PHE A 1 114 ? 1.956 -9.665 1.816 1.00 89.81 114 PHE A CA 1
ATOM 859 C C . PHE A 1 114 ? 0.951 -9.578 2.961 1.00 89.81 114 PHE A C 1
ATOM 861 O O . PHE A 1 114 ? -0.264 -9.528 2.760 1.00 89.81 114 PHE A O 1
ATOM 868 N N . ALA A 1 115 ? 1.469 -9.591 4.185 1.00 90.25 115 ALA A N 1
ATOM 869 C CA . ALA A 1 115 ? 0.646 -9.443 5.372 1.00 90.25 115 ALA A CA 1
ATOM 870 C C . ALA A 1 115 ? 0.375 -7.958 5.630 1.00 90.25 115 ALA A C 1
ATOM 872 O O . ALA A 1 115 ? 1.308 -7.182 5.829 1.00 90.25 115 ALA A O 1
ATOM 873 N N . LEU A 1 116 ? -0.899 -7.586 5.675 1.00 88.94 116 LEU A N 1
ATOM 874 C CA . LEU A 1 116 ? -1.360 -6.294 6.156 1.00 88.94 116 LEU A CA 1
ATOM 875 C C . LEU A 1 116 ? -1.926 -6.494 7.564 1.00 88.94 116 LEU A C 1
ATOM 877 O O . LEU A 1 116 ? -3.034 -7.008 7.745 1.00 88.94 116 LEU A O 1
ATOM 881 N N . GLN A 1 117 ? -1.129 -6.134 8.567 1.00 90.38 117 GLN A N 1
ATOM 882 C CA . GLN A 1 117 ? -1.470 -6.368 9.968 1.00 90.38 117 GLN A CA 1
ATOM 883 C C . GLN A 1 117 ? -2.700 -5.562 10.390 1.00 90.38 117 GLN A C 1
ATOM 885 O O . GLN A 1 117 ? -2.971 -4.486 9.846 1.00 90.38 117 GLN A O 1
ATOM 890 N N . SER A 1 118 ? -3.441 -6.067 11.372 1.00 86.50 118 SER A N 1
ATOM 891 C CA . SER A 1 118 ? -4.565 -5.336 11.962 1.00 86.50 118 SER A CA 1
ATOM 892 C C . SER A 1 118 ? -4.121 -3.946 12.421 1.00 86.50 118 SER A C 1
ATOM 894 O O . SER A 1 118 ? -3.076 -3.825 13.061 1.00 86.50 118 SER A O 1
ATOM 896 N N . GLU A 1 119 ? -4.927 -2.915 12.158 1.00 86.31 119 GLU A N 1
ATOM 897 C CA . GLU A 1 119 ? -4.658 -1.540 12.613 1.00 86.31 119 GLU A CA 1
ATOM 898 C C . GLU A 1 119 ? -3.365 -0.926 12.052 1.00 86.31 119 GLU A C 1
ATOM 900 O O . GLU A 1 119 ? -2.742 -0.073 12.690 1.00 86.31 119 GLU A O 1
ATOM 905 N N . THR A 1 120 ? -2.954 -1.348 10.859 1.00 89.94 120 THR A N 1
ATOM 906 C CA . THR A 1 120 ? -1.793 -0.788 10.160 1.00 89.94 120 THR A CA 1
ATOM 907 C C . THR A 1 120 ? -2.162 -0.273 8.780 1.00 89.94 120 THR A C 1
ATOM 909 O O . THR A 1 120 ? -3.184 -0.665 8.206 1.00 89.94 120 THR A O 1
ATOM 912 N N . SER A 1 121 ? -1.309 0.600 8.254 1.00 90.75 121 SER A N 1
ATOM 913 C CA . SER A 1 121 ? -1.271 0.938 6.842 1.00 90.75 121 SER A CA 1
ATOM 914 C C . SER A 1 121 ? 0.042 0.510 6.210 1.00 90.75 121 SER A C 1
ATOM 916 O O . SER A 1 121 ? 1.062 0.388 6.893 1.00 90.75 121 SER 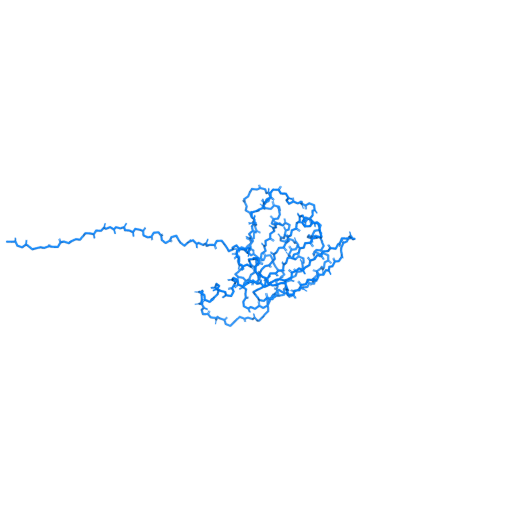A O 1
ATOM 918 N N . ILE A 1 122 ? 0.012 0.269 4.903 1.00 91.94 122 ILE A N 1
ATOM 919 C CA . ILE A 1 122 ? 1.202 0.074 4.084 1.00 91.94 122 ILE A CA 1
ATOM 920 C C . ILE A 1 122 ? 1.176 1.103 2.963 1.00 91.94 122 ILE A C 1
ATOM 922 O O . ILE A 1 122 ? 0.226 1.142 2.188 1.00 91.94 122 ILE A O 1
ATOM 926 N N . THR A 1 123 ? 2.243 1.888 2.850 1.00 90.94 123 THR A N 1
ATOM 927 C CA . THR A 1 123 ? 2.457 2.807 1.730 1.00 90.94 123 THR A CA 1
ATOM 928 C C . THR A 1 123 ? 3.476 2.220 0.758 1.00 90.94 123 THR A C 1
ATOM 930 O O . THR A 1 123 ? 4.597 1.887 1.157 1.00 90.94 123 THR A O 1
ATOM 933 N N . PHE A 1 124 ? 3.109 2.157 -0.518 1.00 91.62 124 PHE A N 1
ATOM 934 C CA . PHE A 1 124 ? 3.973 1.806 -1.637 1.00 91.62 124 PHE A CA 1
ATOM 935 C C . PHE A 1 124 ? 4.363 3.058 -2.406 1.00 91.62 124 PHE A C 1
ATOM 937 O O . PHE A 1 124 ? 3.491 3.835 -2.786 1.00 91.62 124 PHE A O 1
ATOM 944 N N . TYR A 1 125 ? 5.659 3.262 -2.632 1.00 89.94 125 TYR A N 1
ATOM 945 C CA . TYR A 1 125 ? 6.146 4.448 -3.337 1.00 89.94 125 TYR A CA 1
ATOM 946 C C . TYR A 1 125 ? 7.556 4.271 -3.899 1.00 89.94 125 TYR A C 1
ATOM 948 O O . TYR A 1 125 ? 8.301 3.375 -3.499 1.00 89.94 125 TYR A O 1
ATOM 956 N N . THR A 1 126 ? 7.948 5.149 -4.821 1.00 86.00 126 THR A N 1
ATOM 957 C CA . THR A 1 126 ? 9.334 5.248 -5.316 1.00 86.00 126 THR A CA 1
ATOM 958 C C . THR A 1 126 ? 10.112 6.315 -4.552 1.00 86.00 126 THR A C 1
ATOM 960 O O . THR A 1 126 ? 9.519 7.228 -3.987 1.00 86.00 126 THR A O 1
ATOM 963 N N . ASP A 1 127 ? 11.450 6.278 -4.580 1.00 75.50 127 ASP A N 1
ATOM 964 C CA . ASP A 1 127 ? 12.290 7.321 -3.953 1.00 75.50 127 ASP A CA 1
ATOM 965 C C . ASP A 1 127 ? 11.988 8.757 -4.442 1.00 75.50 127 ASP A C 1
ATOM 967 O O . ASP A 1 127 ? 12.343 9.720 -3.760 1.00 75.50 127 ASP A O 1
ATOM 971 N N . TYR A 1 128 ? 11.338 8.909 -5.601 1.00 70.69 128 TYR A N 1
ATOM 972 C CA . TYR A 1 128 ? 10.935 10.203 -6.156 1.00 70.69 128 TYR A CA 1
ATOM 973 C C . TYR A 1 128 ? 9.575 10.694 -5.629 1.00 70.69 128 TYR A C 1
ATOM 975 O O . TYR A 1 128 ? 9.329 11.892 -5.659 1.00 70.69 128 TYR A O 1
ATOM 983 N N . GLY A 1 129 ? 8.746 9.812 -5.054 1.00 65.38 129 GLY A N 1
ATOM 984 C CA . GLY A 1 129 ? 7.536 10.177 -4.303 1.00 65.38 129 GLY A CA 1
ATOM 985 C C . GLY A 1 129 ? 6.379 10.752 -5.125 1.00 65.38 129 GLY A C 1
ATOM 986 O O . GLY A 1 129 ? 5.439 11.273 -4.535 1.00 65.38 129 GLY A O 1
ATOM 987 N N . ASP A 1 130 ? 6.435 10.658 -6.457 1.00 78.31 130 ASP A N 1
ATOM 988 C CA . ASP A 1 130 ? 5.462 11.285 -7.369 1.00 78.31 130 ASP A CA 1
ATOM 989 C C . ASP A 1 130 ? 4.124 10.524 -7.492 1.00 78.31 130 ASP A C 1
ATOM 991 O O . ASP A 1 130 ? 3.214 10.993 -8.174 1.00 78.31 130 ASP A O 1
ATOM 995 N N . CYS A 1 131 ? 4.037 9.325 -6.906 1.00 83.19 131 CYS A N 1
ATOM 996 C CA . CYS A 1 131 ? 2.814 8.538 -6.763 1.00 83.19 131 CYS A CA 1
ATOM 997 C C . CYS A 1 131 ? 2.964 7.562 -5.596 1.00 83.19 131 CYS A C 1
ATOM 999 O O . CYS A 1 131 ? 3.984 6.864 -5.501 1.00 83.19 131 CYS A O 1
ATOM 1001 N N . ASN A 1 132 ? 1.960 7.516 -4.722 1.00 85.94 132 ASN A N 1
ATOM 1002 C CA . ASN A 1 132 ? 1.931 6.626 -3.573 1.00 85.94 132 ASN A CA 1
ATOM 1003 C C . ASN A 1 132 ? 0.597 5.880 -3.521 1.00 85.94 132 ASN A C 1
ATOM 1005 O O . ASN A 1 132 ? -0.463 6.486 -3.666 1.00 85.94 132 ASN A O 1
ATOM 1009 N N . TYR A 1 133 ? 0.655 4.576 -3.261 1.00 87.38 133 TYR A N 1
ATOM 1010 C CA . TYR A 1 133 ? -0.521 3.764 -2.947 1.00 87.38 133 TYR A CA 1
ATOM 1011 C C . TYR A 1 133 ? -0.493 3.441 -1.459 1.00 87.38 133 TYR A C 1
ATOM 1013 O O . TYR A 1 133 ? 0.471 2.842 -0.984 1.00 87.38 133 TYR A O 1
ATOM 1021 N N . GLU A 1 134 ? -1.515 3.834 -0.707 1.00 86.81 134 GLU A N 1
ATOM 1022 C CA . GLU A 1 134 ? -1.638 3.505 0.712 1.00 86.81 134 GLU A CA 1
ATOM 1023 C C . GLU A 1 134 ? -2.828 2.585 0.942 1.00 86.81 134 GLU A C 1
ATOM 1025 O O . GLU A 1 134 ? -3.963 2.933 0.649 1.00 86.81 134 GLU A O 1
ATOM 1030 N N . ILE A 1 135 ? -2.580 1.417 1.521 1.00 86.94 135 ILE A N 1
ATOM 1031 C CA . ILE A 1 135 ? -3.637 0.512 1.972 1.00 86.94 135 ILE A CA 1
ATOM 1032 C C . ILE A 1 135 ? -3.750 0.544 3.485 1.00 86.94 135 ILE A C 1
ATOM 1034 O O . ILE A 1 135 ? -2.738 0.590 4.179 1.00 86.94 135 ILE A O 1
ATOM 1038 N N . VAL A 1 136 ? -4.971 0.456 4.005 1.00 86.44 136 VAL A N 1
ATOM 1039 C CA . VAL A 1 136 ? -5.247 0.480 5.447 1.00 86.44 136 VAL A CA 1
ATOM 1040 C C . VAL A 1 136 ? -6.106 -0.714 5.841 1.00 86.44 136 VAL A C 1
ATOM 1042 O O . VAL A 1 136 ? -7.122 -0.995 5.205 1.00 86.44 136 VAL A O 1
ATOM 1045 N N . ASN A 1 137 ? -5.728 -1.406 6.918 1.00 86.62 137 ASN A N 1
ATOM 1046 C CA . ASN A 1 137 ? -6.521 -2.490 7.495 1.00 86.62 137 ASN A CA 1
ATOM 1047 C C . ASN A 1 137 ? -7.326 -2.019 8.708 1.00 86.62 137 ASN A C 1
ATOM 1049 O O . ASN A 1 137 ? -6.799 -1.815 9.807 1.00 86.62 137 ASN A O 1
ATOM 1053 N N . TYR A 1 138 ? -8.639 -1.915 8.507 1.00 77.88 138 TYR A N 1
ATOM 1054 C CA . TYR A 1 138 ? -9.607 -1.560 9.541 1.00 77.88 138 TYR A CA 1
ATOM 1055 C C . TYR A 1 138 ? -10.094 -2.768 10.350 1.00 77.88 138 TYR A C 1
ATOM 1057 O O . TYR A 1 138 ? -10.688 -2.578 11.419 1.00 77.88 138 TYR A O 1
ATOM 1065 N N . SER A 1 139 ? -9.797 -3.989 9.903 1.00 74.19 139 SER A N 1
ATOM 1066 C CA . SER A 1 139 ? -10.138 -5.247 10.569 1.00 74.19 139 SER A CA 1
ATOM 1067 C C . SER A 1 139 ? -9.335 -5.490 11.854 1.00 74.19 139 SER A C 1
ATOM 1069 O O . SER A 1 139 ? -8.199 -5.037 12.013 1.00 74.19 139 SER A O 1
ATOM 1071 N N . GLU A 1 140 ? -9.938 -6.230 12.793 1.00 76.69 140 GLU A N 1
ATOM 1072 C CA . GLU A 1 140 ? -9.246 -6.767 13.980 1.00 76.69 140 GLU A CA 1
ATOM 1073 C C . GLU A 1 140 ? -8.304 -7.934 13.624 1.00 76.69 140 GLU A C 1
ATOM 1075 O O . GLU A 1 140 ? -7.506 -8.351 14.461 1.00 76.69 140 GLU A O 1
ATOM 1080 N N . ASP A 1 141 ? -8.416 -8.460 12.403 1.00 81.81 141 ASP A N 1
ATOM 1081 C CA . ASP A 1 141 ? -7.640 -9.585 11.894 1.00 81.81 141 ASP A CA 1
ATOM 1082 C C . ASP A 1 141 ? -6.594 -9.119 10.871 1.00 81.81 141 ASP A C 1
ATOM 1084 O O . ASP A 1 141 ? -6.803 -8.150 10.133 1.00 81.81 141 ASP A O 1
ATOM 1088 N N . ASP A 1 142 ? -5.484 -9.850 10.796 1.00 85.12 142 ASP A N 1
ATOM 1089 C CA . ASP A 1 142 ? -4.482 -9.659 9.751 1.00 85.12 142 ASP A CA 1
ATOM 1090 C C . ASP A 1 142 ? -5.046 -10.106 8.396 1.00 85.12 142 ASP A C 1
ATOM 1092 O O . ASP A 1 142 ? -5.766 -11.104 8.283 1.00 85.12 142 ASP A O 1
ATOM 1096 N N . LEU A 1 143 ? -4.690 -9.376 7.346 1.00 85.75 143 LEU A N 1
ATOM 1097 C CA . LEU A 1 143 ? -5.115 -9.652 5.978 1.00 85.75 143 LEU A CA 1
ATOM 1098 C C . LEU A 1 143 ? -3.907 -10.109 5.162 1.00 85.75 143 LEU A C 1
ATOM 1100 O O . LEU A 1 143 ? -2.787 -9.651 5.385 1.00 85.75 143 LEU A O 1
ATOM 1104 N N . ALA A 1 144 ? -4.120 -11.024 4.223 1.00 88.94 144 ALA A N 1
ATOM 1105 C CA . ALA A 1 144 ? -3.115 -11.398 3.238 1.00 88.94 144 ALA A CA 1
ATOM 1106 C C . ALA A 1 144 ? -3.526 -10.792 1.898 1.00 88.94 144 ALA A C 1
ATOM 1108 O O . ALA A 1 144 ? -4.463 -11.266 1.266 1.00 88.94 144 ALA A O 1
ATOM 1109 N N . VAL A 1 145 ? -2.864 -9.718 1.485 1.00 88.38 145 VAL A N 1
ATOM 1110 C CA . VAL A 1 145 ? -3.261 -8.938 0.308 1.00 88.38 145 VAL A CA 1
ATOM 1111 C C . VAL A 1 145 ? -2.338 -9.282 -0.854 1.00 88.38 145 VAL A C 1
ATOM 1113 O O . VAL A 1 145 ? -1.120 -9.353 -0.685 1.00 88.38 145 VAL A O 1
ATOM 1116 N N . CYS A 1 146 ? -2.906 -9.539 -2.029 1.00 90.31 146 CYS A N 1
ATOM 1117 C CA . CYS A 1 146 ? -2.132 -9.765 -3.245 1.00 90.31 146 CYS A CA 1
ATOM 1118 C C . CYS A 1 146 ? -1.461 -8.462 -3.719 1.00 90.31 146 CYS A C 1
ATOM 1120 O O . CYS A 1 146 ? -2.068 -7.400 -3.680 1.00 90.31 146 CYS A O 1
ATOM 1122 N N . TYR A 1 147 ? -0.224 -8.515 -4.214 1.00 90.81 147 TYR A N 1
ATOM 1123 C CA . TYR A 1 147 ? 0.429 -7.307 -4.743 1.00 90.81 147 TYR A CA 1
ATOM 1124 C C . TYR A 1 147 ? -0.277 -6.761 -5.991 1.00 90.81 147 TYR A C 1
ATOM 1126 O O . TYR A 1 147 ? -0.559 -5.566 -6.058 1.00 90.81 147 TYR A O 1
ATOM 1134 N N . TYR A 1 148 ? -0.632 -7.637 -6.936 1.00 88.00 148 TYR A N 1
ATOM 1135 C CA . TYR A 1 148 ? -1.237 -7.217 -8.203 1.00 88.00 148 TYR A CA 1
ATOM 1136 C C . TYR A 1 148 ? -2.562 -6.460 -8.015 1.00 88.00 148 TYR A C 1
ATOM 1138 O O . TYR A 1 148 ? -2.808 -5.498 -8.731 1.00 88.00 148 TYR A O 1
ATOM 1146 N N . ILE A 1 149 ? -3.383 -6.825 -7.016 1.00 86.88 149 ILE A N 1
ATOM 1147 C CA . ILE A 1 149 ? -4.677 -6.157 -6.806 1.00 86.88 149 ILE A CA 1
ATOM 1148 C C . ILE A 1 149 ? -4.501 -4.711 -6.333 1.00 86.88 149 ILE A C 1
ATOM 1150 O O . ILE A 1 149 ? -5.297 -3.849 -6.686 1.00 86.88 149 ILE A O 1
ATOM 1154 N N . VAL A 1 150 ? -3.436 -4.430 -5.572 1.00 87.25 150 VAL A N 1
ATOM 1155 C CA . VAL A 1 150 ? -3.081 -3.062 -5.166 1.00 87.25 150 VAL A CA 1
ATOM 1156 C C . VAL A 1 150 ? -2.646 -2.243 -6.381 1.00 87.25 150 VAL A C 1
ATOM 1158 O O . VAL A 1 150 ? -3.029 -1.083 -6.484 1.00 87.25 150 VAL A O 1
ATOM 1161 N N . GLY A 1 151 ? -1.888 -2.844 -7.304 1.00 87.25 151 GLY A N 1
ATOM 1162 C CA . GLY A 1 151 ? -1.490 -2.200 -8.560 1.00 87.25 151 GLY A CA 1
ATOM 1163 C C . GLY A 1 151 ? -2.689 -1.855 -9.447 1.00 87.25 151 GLY A C 1
ATOM 1164 O O . GLY A 1 151 ? -2.887 -0.689 -9.785 1.00 87.25 151 GLY A O 1
ATOM 1165 N N . GLU A 1 152 ? -3.536 -2.841 -9.748 1.00 85.31 152 GLU A N 1
ATOM 1166 C CA . GLU A 1 152 ? -4.704 -2.665 -10.623 1.00 85.31 152 GLU A CA 1
ATOM 1167 C C . GLU A 1 152 ? -5.727 -1.670 -10.049 1.00 85.31 152 GLU A C 1
ATOM 1169 O O . GLU A 1 152 ? -6.249 -0.808 -10.766 1.00 85.31 152 GLU A O 1
ATOM 1174 N N . LEU A 1 153 ? -6.013 -1.757 -8.743 1.00 81.19 153 LEU A N 1
ATOM 1175 C CA . LEU A 1 153 ? -6.899 -0.796 -8.088 1.00 81.19 153 LEU A CA 1
ATOM 1176 C C . LEU A 1 153 ? -6.249 0.588 -8.011 1.00 81.19 153 LEU A C 1
ATOM 1178 O O . LEU A 1 153 ? -6.931 1.572 -8.263 1.00 81.19 153 LEU A O 1
ATOM 1182 N N . GLY A 1 154 ? -4.947 0.684 -7.731 1.00 76.31 154 GLY A N 1
ATOM 1183 C CA . GLY A 1 154 ? -4.230 1.959 -7.689 1.00 76.31 154 GLY A CA 1
ATOM 1184 C C . GLY A 1 154 ? -4.293 2.724 -9.015 1.00 76.31 154 GLY A C 1
ATOM 1185 O O . GLY A 1 154 ? -4.512 3.934 -9.010 1.00 76.31 154 GLY A O 1
ATOM 1186 N N . LEU A 1 155 ? -4.194 2.026 -10.152 1.00 76.06 155 LEU A N 1
ATOM 1187 C CA . LEU A 1 155 ? -4.415 2.618 -11.479 1.00 76.06 155 LEU A CA 1
ATOM 1188 C C . LEU A 1 155 ? -5.853 3.063 -11.701 1.00 76.06 155 LEU A C 1
ATOM 1190 O O . LEU A 1 155 ? -6.089 4.149 -12.220 1.00 76.06 155 LEU A O 1
ATOM 1194 N N . THR A 1 156 ? -6.809 2.230 -11.291 1.00 71.19 156 THR A N 1
ATOM 1195 C CA . THR A 1 156 ? -8.235 2.555 -11.410 1.00 71.19 156 THR A CA 1
ATOM 1196 C C . THR A 1 156 ? -8.556 3.837 -10.635 1.00 71.19 156 THR A C 1
ATOM 1198 O O . THR A 1 156 ? -9.286 4.694 -11.123 1.00 71.19 156 THR A O 1
ATOM 1201 N N . ILE A 1 157 ? -7.957 4.008 -9.452 1.00 67.62 157 ILE A N 1
ATOM 1202 C CA . ILE A 1 157 ? -8.103 5.212 -8.631 1.00 67.62 157 ILE A CA 1
ATOM 1203 C C . ILE A 1 157 ? -7.436 6.420 -9.297 1.00 67.62 157 ILE A C 1
ATOM 1205 O O . ILE A 1 157 ? -8.047 7.483 -9.328 1.00 67.62 157 ILE A O 1
ATOM 1209 N N . ASP A 1 158 ? -6.228 6.286 -9.853 1.00 63.81 158 ASP A N 1
ATOM 1210 C CA . ASP A 1 158 ? -5.551 7.387 -10.565 1.00 63.81 158 ASP A CA 1
ATOM 1211 C C . ASP A 1 158 ? -6.382 7.889 -11.764 1.00 63.81 158 ASP A C 1
ATOM 1213 O O . ASP A 1 158 ? -6.662 9.087 -11.882 1.00 63.81 158 ASP A O 1
ATOM 1217 N N . ASP A 1 159 ? -6.876 6.968 -12.598 1.00 60.72 159 ASP A N 1
ATOM 1218 C CA . ASP A 1 159 ? -7.712 7.289 -13.761 1.00 60.72 159 ASP A CA 1
ATOM 1219 C C . ASP A 1 159 ? -9.049 7.937 -13.353 1.00 60.72 159 ASP A C 1
ATOM 1221 O O . ASP A 1 159 ? -9.455 8.962 -13.921 1.00 60.72 159 ASP A O 1
ATOM 1225 N N . ASP A 1 160 ? -9.729 7.379 -12.346 1.00 60.47 160 ASP A N 1
ATOM 1226 C CA . ASP A 1 160 ? -11.058 7.835 -11.937 1.00 60.47 160 ASP A CA 1
ATOM 1227 C C . ASP A 1 160 ? -11.018 9.128 -11.098 1.00 60.47 160 ASP A C 1
ATOM 1229 O O . ASP A 1 160 ? -11.894 9.996 -11.221 1.00 60.47 160 ASP A O 1
ATOM 1233 N N . CYS A 1 161 ? -10.002 9.303 -10.250 1.00 61.22 161 CYS A N 1
ATOM 1234 C CA . CYS A 1 161 ? -9.836 10.513 -9.446 1.00 61.22 161 CYS A CA 1
ATOM 1235 C C . CYS A 1 161 ? -9.253 11.679 -10.273 1.00 61.22 161 CYS A C 1
ATOM 1237 O O . CYS A 1 161 ? -9.519 12.842 -9.955 1.00 61.22 161 CYS A O 1
ATOM 1239 N N . GLY A 1 162 ? -8.536 11.400 -11.370 1.00 54.28 162 GLY A N 1
ATOM 1240 C CA . GLY A 1 162 ? -7.988 12.406 -12.286 1.00 54.28 162 GLY A CA 1
ATOM 1241 C C . GLY A 1 162 ? -8.996 13.041 -13.262 1.00 54.28 162 GLY A C 1
ATOM 1242 O O . GLY A 1 162 ? -8.757 14.152 -13.745 1.00 54.28 162 GLY A O 1
ATOM 1243 N N . GLN A 1 163 ? -10.137 12.395 -13.554 1.00 49.38 163 GLN A N 1
ATOM 1244 C CA . GLN A 1 163 ? -11.037 12.797 -14.657 1.00 49.38 163 GLN A CA 1
ATOM 1245 C C . GLN A 1 163 ? -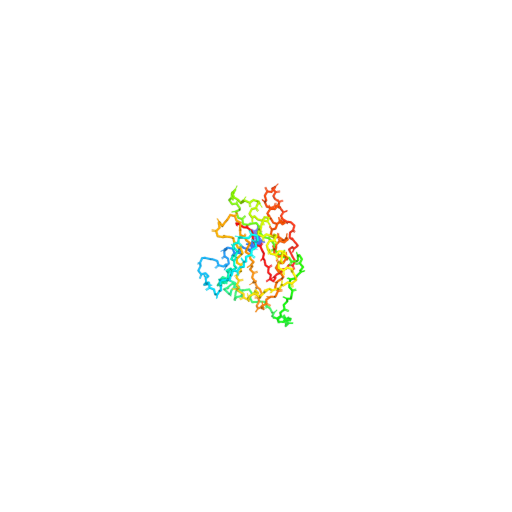12.388 13.443 -14.294 1.00 49.38 163 GLN A C 1
ATOM 1247 O O . GLN A 1 163 ? -13.186 13.666 -15.199 1.00 49.38 163 GLN A O 1
ATOM 1252 N N . ILE A 1 164 ? -12.617 13.898 -13.055 1.00 36.03 164 ILE A N 1
ATOM 1253 C CA . ILE A 1 164 ? -13.911 14.421 -12.547 1.00 36.03 164 ILE A CA 1
ATOM 1254 C C . ILE A 1 164 ? -14.810 13.289 -12.022 1.00 36.03 164 ILE A C 1
ATOM 1256 O O . ILE A 1 164 ? -15.671 12.776 -12.728 1.00 36.03 164 ILE A O 1
ATOM 1260 N N . GLY A 1 165 ? -14.696 13.027 -10.718 1.00 34.19 165 GLY A N 1
ATOM 1261 C CA . GLY A 1 165 ? -15.798 12.564 -9.873 1.00 34.19 165 GLY A CA 1
ATOM 1262 C C . GLY A 1 165 ? -16.274 11.127 -10.078 1.00 34.19 165 GLY A C 1
ATOM 1263 O O . GLY A 1 165 ? -17.348 10.917 -10.637 1.00 34.19 165 GLY A O 1
ATOM 1264 N N . GLY A 1 166 ? -15.573 10.179 -9.457 1.00 32.53 166 GLY A N 1
ATOM 1265 C CA . GLY A 1 166 ? -16.158 8.916 -9.002 1.00 32.53 166 GLY A CA 1
ATOM 1266 C C . GLY A 1 166 ? -15.350 7.691 -9.401 1.00 32.53 166 GLY A C 1
ATOM 1267 O O . GLY A 1 166 ? -15.563 7.159 -10.483 1.00 32.53 166 GLY A O 1
ATOM 1268 N N . GLY A 1 167 ? -14.496 7.231 -8.483 1.00 33.91 167 GLY A N 1
ATOM 1269 C CA . GLY A 1 167 ? -13.876 5.908 -8.533 1.00 33.91 167 GLY A CA 1
ATOM 1270 C C . GLY A 1 167 ? -14.902 4.786 -8.503 1.00 33.91 167 GLY A C 1
ATOM 1271 O O . GLY A 1 167 ? -15.781 4.787 -7.637 1.00 33.91 167 GLY A O 1
ATOM 1272 N N . TYR A 1 168 ? -14.782 3.805 -9.398 1.00 38.72 168 TYR A N 1
ATOM 1273 C CA . TYR A 1 168 ? -15.473 2.524 -9.252 1.00 38.72 168 TYR A CA 1
ATOM 1274 C C . TYR A 1 168 ? -14.676 1.605 -8.320 1.00 38.72 168 TYR A C 1
ATOM 1276 O O . TYR A 1 168 ? -14.042 0.646 -8.749 1.00 38.72 168 TYR A O 1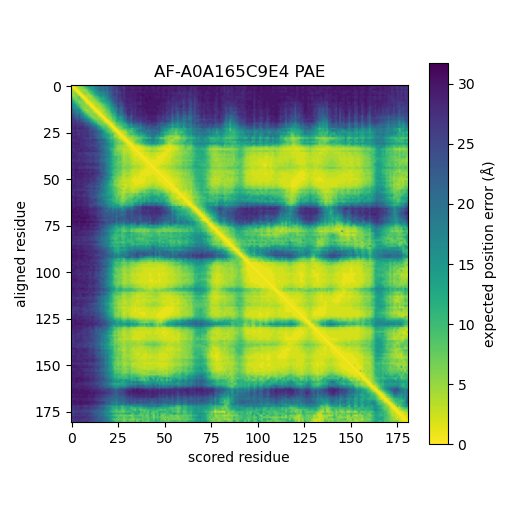
ATOM 1284 N N . GLY A 1 169 ? -14.752 1.882 -7.020 1.00 41.97 169 GLY A N 1
ATOM 1285 C CA . GLY A 1 169 ? -14.537 0.872 -5.985 1.00 41.97 169 GLY A CA 1
ATOM 1286 C C . GLY A 1 169 ? -15.881 0.274 -5.611 1.00 41.97 169 GLY A C 1
ATOM 1287 O O . GLY A 1 169 ? -16.838 1.015 -5.371 1.00 41.97 169 GLY A O 1
ATOM 1288 N N . TYR A 1 170 ? -15.996 -1.051 -5.576 1.00 42.44 170 TYR A N 1
ATOM 1289 C CA . TYR A 1 170 ? -17.143 -1.645 -4.900 1.00 42.44 170 TYR A CA 1
ATOM 1290 C C . TYR A 1 170 ? -16.966 -1.394 -3.401 1.00 42.44 170 TYR A C 1
ATOM 1292 O O . TYR A 1 170 ? -16.169 -2.056 -2.743 1.00 42.44 170 TYR A O 1
ATOM 1300 N N . ASP A 1 171 ? -17.713 -0.416 -2.885 1.00 48.72 171 ASP A N 1
ATOM 1301 C CA . ASP A 1 171 ? -17.814 -0.055 -1.467 1.00 48.72 171 ASP A CA 1
ATOM 1302 C C . ASP A 1 171 ? -18.555 -1.155 -0.681 1.00 48.72 171 ASP A C 1
ATOM 1304 O O . ASP A 1 171 ? -19.653 -0.960 -0.163 1.00 48.72 171 ASP A O 1
ATOM 1308 N N . ASP A 1 172 ? -17.999 -2.365 -0.699 1.00 49.81 172 ASP A N 1
ATOM 1309 C CA . ASP A 1 172 ? -18.588 -3.570 -0.104 1.00 49.81 172 ASP A CA 1
ATOM 1310 C C . ASP A 1 172 ? -17.648 -4.204 0.941 1.00 49.81 172 ASP A C 1
ATOM 1312 O O . ASP A 1 172 ? -17.988 -5.205 1.577 1.00 49.81 172 ASP A O 1
ATOM 1316 N N . SER A 1 173 ? -16.462 -3.616 1.155 1.00 56.41 173 SER A N 1
ATOM 1317 C CA . SER A 1 173 ? -15.470 -4.102 2.114 1.00 56.41 173 SER A CA 1
ATOM 1318 C C . SER A 1 173 ? -15.324 -3.172 3.318 1.00 56.41 173 SER A C 1
ATOM 1320 O O . SER A 1 173 ? -14.547 -2.225 3.317 1.00 56.41 173 SER A O 1
ATOM 1322 N N . ASP A 1 174 ? -15.970 -3.540 4.425 1.00 63.09 174 ASP A N 1
ATOM 1323 C CA . ASP A 1 174 ? -15.726 -2.934 5.746 1.00 63.09 174 ASP A CA 1
ATOM 1324 C C . ASP A 1 174 ? -14.336 -3.299 6.334 1.00 63.09 174 ASP A C 1
ATOM 1326 O O . ASP A 1 174 ? -14.026 -2.946 7.475 1.00 63.09 174 ASP A O 1
ATOM 1330 N N . LEU A 1 175 ? -13.524 -4.097 5.624 1.00 61.62 175 LEU A N 1
ATOM 1331 C CA . LEU A 1 175 ? -12.310 -4.720 6.169 1.00 61.62 175 LEU A CA 1
ATOM 1332 C C . LEU A 1 175 ? -11.038 -3.930 5.857 1.00 61.62 175 LEU A C 1
ATOM 1334 O O . LEU A 1 175 ? -10.136 -3.869 6.696 1.00 61.62 175 LEU A O 1
ATOM 1338 N N . TRP A 1 176 ? -10.950 -3.357 4.660 1.00 64.06 176 TRP A N 1
ATOM 1339 C CA . TRP A 1 176 ? -9.736 -2.715 4.170 1.00 64.06 176 TRP A CA 1
ATOM 1340 C C . TRP A 1 176 ? -10.042 -1.674 3.103 1.00 64.06 176 TRP A C 1
ATOM 1342 O O . TRP A 1 176 ? -11.137 -1.624 2.543 1.00 64.06 176 TRP A O 1
ATOM 1352 N N . TYR A 1 177 ? -9.039 -0.850 2.850 1.00 71.06 177 TYR A N 1
ATOM 1353 C CA . TYR A 1 177 ? -9.175 0.378 2.100 1.00 71.06 177 TYR A CA 1
ATOM 1354 C C . TYR A 1 177 ? -7.897 0.682 1.302 1.00 71.06 177 TYR A C 1
ATOM 1356 O O . TYR A 1 177 ? -6.817 0.297 1.759 1.00 71.06 177 TYR A O 1
ATOM 1364 N N . LEU A 1 178 ? -8.017 1.375 0.161 1.00 66.56 178 LEU A N 1
ATOM 1365 C CA . LEU A 1 178 ? -6.902 1.852 -0.672 1.00 66.56 178 LEU A CA 1
ATOM 1366 C C . LEU A 1 178 ? -7.057 3.348 -1.023 1.00 66.56 178 LEU A C 1
ATOM 1368 O O . LEU A 1 178 ? -8.077 3.754 -1.579 1.00 66.56 178 LEU A O 1
ATOM 1372 N N . GLU A 1 179 ? -6.015 4.133 -0.738 1.00 68.19 179 GLU A N 1
ATOM 1373 C CA . GLU A 1 179 ? -5.820 5.545 -1.102 1.00 68.19 179 GLU A CA 1
ATOM 1374 C C . GLU A 1 179 ? -4.719 5.678 -2.160 1.00 68.19 179 GLU A C 1
ATOM 1376 O O . GLU A 1 179 ? -3.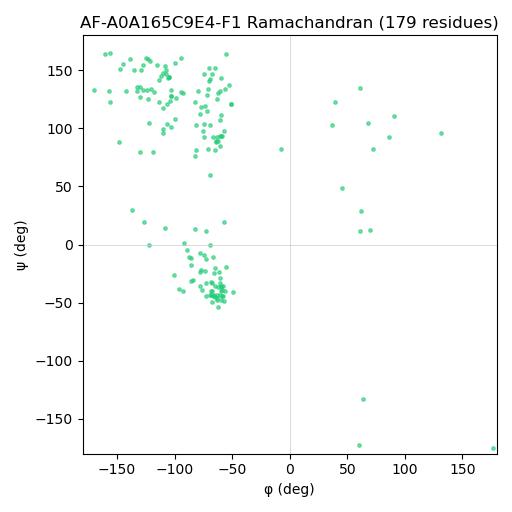718 4.957 -2.121 1.00 68.19 179 GLU A O 1
ATOM 1381 N N . VAL A 1 180 ? -4.852 6.670 -3.041 1.00 61.47 180 VAL A N 1
ATOM 1382 C CA . VAL A 1 180 ? -3.780 7.121 -3.941 1.00 61.47 180 VAL A CA 1
ATOM 1383 C C . VAL A 1 180 ? -3.545 8.612 -3.717 1.00 61.47 180 VAL A C 1
ATOM 1385 O O . VAL A 1 180 ? -4.521 9.363 -3.641 1.00 61.47 180 VAL A O 1
ATOM 1388 N N . TYR A 1 181 ? -2.280 9.031 -3.576 1.00 62.69 181 TYR A N 1
ATOM 1389 C CA . TYR A 1 181 ? -1.887 10.436 -3.376 1.00 62.69 181 TYR A CA 1
ATOM 1390 C C . TYR A 1 181 ? -0.418 10.742 -3.686 1.00 62.69 181 TYR A C 1
ATOM 1392 O O . TYR A 1 181 ? 0.413 9.807 -3.792 1.00 62.69 181 TYR A O 1
#

Radius of gyration: 21.21 Å; Cα contacts (8 Å, |Δi|>4): 330; chains: 1; bounding box: 82×44×49 Å

Organism: NCBI:txid1314785

pLDDT: mean 70.17, std 18.58, range [32.53, 93.25]

Solvent-accessible surface area (backbone atoms only — not comparable to full-atom values): 10440 Å² total; per-residue (Å²): 134,81,90,81,83,89,76,90,81,83,80,76,76,75,76,75,71,74,72,75,68,76,83,49,61,69,76,30,30,50,89,83,35,54,76,80,47,77,46,74,51,75,48,96,96,38,58,35,38,42,36,30,27,37,15,64,43,47,60,59,48,50,72,75,60,75,66,86,82,72,93,67,83,72,62,50,78,45,74,64,80,65,28,25,64,49,72,48,91,63,65,98,70,68,37,66,70,47,38,52,56,50,19,55,50,25,37,70,54,43,92,40,65,46,80,45,47,45,36,22,32,39,38,36,33,42,90,82,59,46,29,32,40,35,37,37,28,70,28,93,43,39,30,36,34,30,35,27,49,55,14,57,50,47,48,51,41,54,59,25,59,71,68,74,80,64,55,92,41,48,77,77,30,88,44,37,37,46,35,47,84

Mean predicted aligned error: 12.74 Å

Foldseek 3Di:
DDDDDDDDDPPPPPPPPPCPPPPDQCVQQDPPWDFPDWDWDDDPNFIKIKTKTAGVSLVVVCVVVDDDDDDDDQEAEAPDLQAAEDEDVPPLQQDLVQLLVQLVVLCVVPQAWDKDAARMKIWMHTPVRSKIKIKGFSDPHIYTYRSNSSSVLSNQSCVQVNPDDDRPRNPRDPTMHMYMD

Secondary structure (DSSP, 8-state):
------------------------HHHHH-S---EEEEEEEEETTEEEEEEEEE-HHHHHHHHHH--------SEEEE-SS--EEEE----S---HHHHHHHHHHHHTTTT-EEEE-TTEEEEEEETT-S-EEEEEE-SSSEEEEEHHHHHHHHHHHHHHHHSSS--------SSEEEEE-

Sequence (181 aa):
MQLSWLSSMILTVLAVFHAVGTVNAKATCGTDGEVISNDTFVYNDKTYRMVTRTCPGIAARRSLESRSRLIRPRQYDICSYDASIECADLTSDLSVASCIDLADALEDQGSANFALQSETSITFYTDYGDCNYEIVNYSEDDLAVCYYIVGELGLTIDDDCGQIGGGYGYDDSDLWYLEVY

=== Feature glossary ===
Key to the feature types in this record:

— What the protein is —

Primary structure: the covalent order of the twenty standard amino acids along the backbone. Two proteins with the same sequence will (almost always) fold to the same structure; two with 30% identity often share a fold but not the details.

Database cross-references. InterPro integrates a dozen domain/family signature databases into unified entries with residue-range hits. GO terms attach function/process/location labels with evidence codes. CATH codes position the fold in a four-level structural taxonomy. Organism is the NCBI-taxonomy species name.

— Where its atoms are —

The mmCIF block holds the 3D Cartesian coordinates of each backbone atom (N, Cα, C, O) in ångströms. mmCIF is the PDB's canonical archive format — a tagged-loop text representation of the atomic model.

Six rendered views show the 3D structure from the faces of a cube — i.e. along ±x, ±y, ±z. Rendering representation is drawn randomly per protein from cartoon (secondary-structure ribbons), sticks (backbone bonds), or molecular surface; coloring is either N→C rainbow (blue at the N-terminus through red at the C-terminus) or one color per chain.

— Local backbone conformation —

DSSP 8-state secondary structure assigns each residue one of H (α-helix), G (3₁₀-helix), I (π-helix), E (extended β-strand), B (isolated β-bridge), T (hydrogen-bonded turn), S (bend), or '-' (coil). The assignment is computed from backbone hydrogen-bond geometry via the Kabsch–Sander algorithm.

P-SEA three-state annotation labels each residue as helix, strand, or coil based purely on the geometry of the Cα trace. It serves as a fallback when the full backbone (and thus DSSP) is unavailable.

The φ/ψ torsion pair specifies the backbone conformation at each residue. φ rotates about the N–Cα bond, ψ about the Cα–C bond. Steric clashes forbid most of the (φ, ψ) plane — the allowed regions (α-helix basin, β-sheet basin, left-handed helix) are the Ramachandran-allowed regions.

— Global shape and packing —

The geometric summary reports three shape descriptors. Rg (radius of gyration) measures how spread out the Cα atoms are about their centre of mass; compact globular proteins have small Rg, elongated or unfolded ones large. Cα contacts (<8 Å, |i−j|>4) count long-range residue pairs in spatial proximity — high for tightly packed folds, near zero for rods or random coil. The bounding-box extents give the protein's footprint along x, y, z in Å.

Accessible surface area quantifies burial. A residue with SASA near zero is packed into the hydrophobic core; one with SASA >100 Å² sits on the surface. Computed here via the Shrake–Rupley numerical algorithm with a 1.4 Å probe.

Plot images: a contact map (which residues are close in 3D, as an N×N binary image), a Ramachandran scatter (backbone torsion angles, revealing secondary-structure composition at a glance), and — for AlphaFold structures — a PAE heatmap (pairwise prediction confidence).

— Structural neighborhood —

The Foldseek 3Di string encodes local tertiary geometry as a 20-letter alphabet — one character per residue — derived from the relative positions of nearby Cα atoms. Unlike the amino-acid sequence, 3Di is a direct function of the 3D structure, so two proteins with the same fold have similar 3Di strings even at low sequence identity.

Nearest PDB neighbors are the top structural matches found by Foldseek when searching this structure against the entire Protein Data Bank. Each hit reports a TM-score (0 to 1; >0.5 almost always implies the same fold) and an E-value. These are *structural* homologs — they may share no detectable sequence similarity.

— Confidence and disorder —

For AlphaFold models, the B-factor field carries pLDDT — the model's own estimate of local accuracy on a 0–100 scale. Regions with pLDDT<50 should be treated as essentially unmodeled; they often correspond to intrinsically disordered segments.

B-factor (Debye–Waller factor) reflects atomic displacement in the crystal lattice. It is an experimental observable (units Å²), not a prediction; low values mean the atom is pinned down, high values mean it moves or is heterogeneous across the crystal.

Predicted aligned error is AlphaFold's pairwise confidence. Unlike pLDDT (per-residue), PAE is per-residue-pair and captures whether two parts of the structure are correctly placed relative to each other. Units are ångströms of expected positional error.